Protein AF-A0A4Q6BJP1-F1 (afdb_monomer)

Foldseek 3Di:
DFFAAFDPDFDDPLLVVLLVLVCQFPPPDDDDPDPCVPDPDDPLQVLLNVQRRVRQWAPWDFDQLKTWTKGWQPVDPRTDIKIKMKAFAADDPVLLLQLLLLQLVDPVSLVCLLVQHHDPVSQVSSVVSVDGLHDPHSVRIQMDMPTPPDDPPTGNNNSNSSSSVSRVCSVHVQVSNSSNRAHSVRSNVSSVVSVVVPPDPDPDPPDPVVVVPPPDPDDD

Solvent-accessible surface area (backbone atoms only — not comparable to full-atom values): 12688 Å² total; per-residue (Å²): 137,53,65,43,60,28,68,96,74,72,82,44,68,64,15,46,56,50,56,57,46,52,45,57,50,52,64,83,84,76,89,74,98,56,104,54,86,88,53,90,68,84,51,32,62,64,52,3,47,50,36,13,56,69,41,26,31,28,64,70,45,75,59,68,28,28,38,35,32,39,32,43,45,76,92,42,98,77,43,55,63,25,54,26,33,46,31,39,62,57,59,54,71,69,57,49,54,54,47,45,52,60,43,51,72,34,65,70,57,36,52,36,48,72,74,72,43,84,61,74,67,52,60,60,57,39,43,75,73,76,46,62,84,60,68,90,52,46,88,34,54,49,63,48,65,74,34,86,90,61,48,83,72,50,26,32,60,45,34,15,52,53,45,38,51,25,41,46,27,55,75,42,56,60,54,44,40,22,28,31,60,39,45,60,73,56,50,54,49,52,37,57,47,48,59,70,72,44,78,76,75,79,73,75,76,76,76,59,71,75,82,75,60,86,68,87,86,80,89,130

Structure (mmCIF, N/CA/C/O backbone):
data_AF-A0A4Q6BJP1-F1
#
_entry.id   AF-A0A4Q6BJP1-F1
#
loop_
_atom_site.group_PDB
_atom_site.id
_atom_site.type_symbol
_atom_site.label_atom_id
_atom_site.label_alt_id
_atom_site.label_comp_id
_atom_site.label_asym_id
_atom_site.label_entity_id
_atom_site.label_seq_id
_atom_site.pdbx_PDB_ins_code
_atom_site.Cartn_x
_atom_site.Cartn_y
_atom_site.Cartn_z
_atom_site.occupancy
_atom_site.B_iso_or_equiv
_atom_site.auth_seq_id
_atom_site.auth_comp_id
_atom_site.auth_asym_id
_atom_site.auth_atom_id
_atom_site.pdbx_PDB_model_num
ATOM 1 N N . MET A 1 1 ? -5.804 -3.331 -22.921 1.00 61.03 1 MET A N 1
ATOM 2 C CA . MET A 1 1 ? -4.587 -3.162 -22.096 1.00 61.03 1 MET A CA 1
ATOM 3 C C . MET A 1 1 ? -4.589 -1.743 -21.574 1.00 61.03 1 MET A C 1
ATOM 5 O O . MET A 1 1 ? -4.668 -0.824 -22.383 1.00 61.03 1 MET A O 1
ATOM 9 N N . THR A 1 2 ? -4.556 -1.566 -20.257 1.00 80.00 2 THR A N 1
ATOM 10 C CA . THR A 1 2 ? -4.658 -0.243 -19.624 1.00 80.00 2 THR A CA 1
ATOM 11 C C . THR A 1 2 ? -3.287 0.174 -19.111 1.00 80.00 2 THR A C 1
ATOM 13 O O . THR A 1 2 ? -2.691 -0.528 -18.295 1.00 80.00 2 THR A O 1
ATOM 16 N N . SER A 1 3 ? -2.763 1.299 -19.603 1.00 85.88 3 SER A N 1
ATOM 17 C CA . SER A 1 3 ? -1.507 1.873 -19.109 1.00 85.88 3 SER A CA 1
ATOM 18 C C . SER A 1 3 ? -1.744 2.710 -17.857 1.00 85.88 3 SER A C 1
ATOM 20 O O . SER A 1 3 ? -2.637 3.557 -17.838 1.00 85.88 3 SER A O 1
ATOM 22 N N . PHE A 1 4 ? -0.883 2.552 -16.862 1.00 86.25 4 PHE A N 1
ATOM 23 C CA . PHE A 1 4 ? -0.828 3.363 -15.657 1.00 86.25 4 PHE A CA 1
ATOM 24 C C . PHE A 1 4 ? 0.286 4.393 -15.773 1.00 86.25 4 PHE A C 1
ATOM 26 O O . PHE A 1 4 ? 1.424 4.070 -16.116 1.00 86.25 4 PHE A O 1
ATOM 33 N N . ARG A 1 5 ? -0.051 5.644 -15.457 1.00 86.31 5 ARG A N 1
ATOM 34 C CA . ARG A 1 5 ? 0.889 6.760 -15.415 1.00 86.31 5 ARG A CA 1
ATOM 35 C C . ARG A 1 5 ? 0.881 7.351 -14.013 1.00 86.31 5 ARG A C 1
ATOM 37 O O . ARG A 1 5 ? -0.103 7.977 -13.626 1.00 86.31 5 ARG A O 1
ATOM 44 N N . ALA A 1 6 ? 1.958 7.136 -13.264 1.00 81.25 6 ALA A N 1
ATOM 45 C CA . ALA A 1 6 ? 2.108 7.732 -11.942 1.00 81.25 6 ALA A CA 1
ATOM 46 C C . ALA A 1 6 ? 2.215 9.261 -12.054 1.00 81.25 6 ALA A C 1
ATOM 48 O O . ALA A 1 6 ? 2.795 9.782 -13.015 1.00 81.25 6 ALA A O 1
ATOM 49 N N . ARG A 1 7 ? 1.655 9.985 -11.078 1.00 85.00 7 ARG A N 1
ATOM 50 C CA . ARG A 1 7 ? 1.805 11.442 -10.976 1.00 85.00 7 ARG A CA 1
ATOM 51 C C . ARG A 1 7 ? 3.263 11.840 -10.733 1.00 85.00 7 ARG A C 1
ATOM 53 O O . ARG A 1 7 ? 4.033 11.109 -10.118 1.00 85.00 7 ARG A O 1
ATOM 60 N N . ASN A 1 8 ? 3.614 13.055 -11.160 1.00 78.44 8 ASN A N 1
ATOM 61 C CA . ASN A 1 8 ? 4.936 13.633 -10.893 1.00 78.44 8 ASN A CA 1
ATOM 62 C C . ASN A 1 8 ? 5.135 14.025 -9.422 1.00 78.44 8 ASN A C 1
ATOM 64 O O . ASN A 1 8 ? 6.271 14.088 -8.963 1.00 78.44 8 ASN A O 1
ATOM 68 N N . GLN A 1 9 ? 4.052 14.328 -8.705 1.00 81.25 9 GLN A N 1
ATOM 69 C CA . GLN A 1 9 ? 4.083 14.734 -7.304 1.00 81.25 9 GLN A CA 1
ATOM 70 C C . GLN A 1 9 ? 2.961 14.023 -6.550 1.00 81.25 9 GLN A C 1
ATOM 72 O O . GLN A 1 9 ? 1.827 13.976 -7.031 1.00 81.25 9 GLN A O 1
ATOM 77 N N . LEU A 1 10 ? 3.302 13.470 -5.386 1.00 86.38 10 LEU A N 1
ATOM 78 C CA . LEU A 1 10 ? 2.366 12.876 -4.435 1.00 86.38 10 LEU A CA 1
ATOM 79 C C . LEU A 1 10 ? 2.319 13.784 -3.208 1.00 86.38 10 LEU A C 1
ATOM 81 O O . LEU A 1 10 ? 3.360 14.126 -2.642 1.00 86.38 10 LEU A O 1
ATOM 85 N N . THR A 1 11 ? 1.122 14.204 -2.827 1.00 90.50 11 THR A N 1
ATOM 86 C CA . THR A 1 11 ? 0.894 15.188 -1.766 1.00 90.50 11 THR A CA 1
ATOM 87 C C . THR A 1 11 ? 0.403 14.533 -0.484 1.00 90.50 11 THR A C 1
ATOM 89 O O . THR A 1 11 ? 0.768 14.976 0.613 1.00 90.50 11 THR A O 1
ATOM 92 N N . SER A 1 12 ? -0.348 13.434 -0.602 1.00 93.31 12 SER A N 1
ATOM 93 C CA . SER A 1 12 ? -0.869 12.720 0.554 1.00 93.31 12 SER A CA 1
ATOM 94 C C . SER A 1 12 ? 0.271 12.178 1.409 1.00 93.31 12 SER A C 1
ATOM 96 O O . SER A 1 12 ? 1.321 11.729 0.934 1.00 93.31 12 SER A O 1
ATOM 98 N N . TRP A 1 13 ? 0.058 12.228 2.719 1.00 95.31 13 TRP A N 1
ATOM 99 C CA . TRP A 1 13 ? 0.999 11.665 3.674 1.00 95.31 13 TRP A CA 1
ATOM 100 C C . TRP A 1 13 ? 1.162 10.149 3.455 1.00 95.31 13 TRP A C 1
ATOM 102 O O . TRP A 1 13 ? 2.288 9.657 3.439 1.00 95.31 13 TRP A O 1
ATOM 112 N N . TRP A 1 14 ? 0.065 9.430 3.173 1.00 96.19 14 TRP A N 1
ATOM 113 C CA . TRP A 1 14 ? 0.061 7.978 2.954 1.00 96.19 14 TRP A CA 1
ATOM 114 C C . TRP A 1 14 ? 0.918 7.558 1.755 1.00 96.19 14 TRP A C 1
ATOM 116 O O . TRP A 1 14 ? 1.727 6.636 1.862 1.00 96.19 14 TRP A O 1
ATOM 126 N N . ALA A 1 15 ? 0.794 8.263 0.628 1.00 94.81 15 ALA A N 1
ATOM 127 C CA . ALA A 1 15 ? 1.589 7.983 -0.560 1.00 94.81 15 ALA A CA 1
ATOM 128 C C . ALA A 1 15 ? 3.078 8.291 -0.346 1.00 94.81 15 ALA A C 1
ATOM 130 O O . ALA A 1 15 ? 3.935 7.485 -0.711 1.00 94.81 15 ALA A O 1
ATOM 131 N N . ARG A 1 16 ? 3.407 9.422 0.294 1.00 93.75 16 ARG A N 1
ATOM 132 C CA . ARG A 1 16 ? 4.803 9.770 0.617 1.00 93.75 16 ARG A CA 1
ATOM 133 C C . ARG A 1 16 ? 5.436 8.751 1.559 1.00 93.75 16 ARG A C 1
ATOM 135 O O . ARG A 1 16 ? 6.535 8.275 1.284 1.00 93.75 16 ARG A O 1
ATOM 142 N N . ARG A 1 17 ? 4.711 8.343 2.604 1.00 95.25 17 ARG A N 1
ATOM 143 C CA . ARG A 1 17 ? 5.174 7.325 3.549 1.00 95.25 17 ARG A CA 1
ATOM 144 C C . ARG A 1 17 ? 5.397 5.970 2.877 1.00 95.25 17 ARG A C 1
ATOM 146 O O . ARG A 1 17 ? 6.362 5.276 3.191 1.00 95.25 17 ARG A O 1
ATOM 153 N N . TRP A 1 18 ? 4.564 5.612 1.899 1.00 95.00 18 TRP A N 1
ATOM 154 C CA . TRP A 1 18 ? 4.816 4.442 1.064 1.00 95.00 18 TRP A CA 1
ATOM 155 C C . TRP A 1 18 ? 6.110 4.581 0.263 1.00 95.00 18 TRP A C 1
ATOM 157 O O . TRP A 1 18 ? 6.933 3.672 0.315 1.00 95.00 18 TRP A O 1
ATOM 167 N N . LEU A 1 19 ? 6.347 5.704 -0.423 1.00 91.94 19 LEU A N 1
ATOM 168 C CA . LEU A 1 19 ? 7.585 5.913 -1.188 1.00 91.94 19 LEU A CA 1
ATOM 169 C C . LEU A 1 19 ? 8.848 5.820 -0.320 1.00 91.94 19 LEU A C 1
ATOM 171 O O . LEU A 1 19 ? 9.863 5.288 -0.772 1.00 91.94 19 LEU A O 1
ATOM 175 N N . GLU A 1 20 ? 8.788 6.260 0.937 1.00 90.88 20 GLU A N 1
ATOM 176 C CA . GLU A 1 20 ? 9.891 6.108 1.894 1.00 90.88 20 GLU A CA 1
ATOM 177 C C . GLU A 1 20 ? 10.259 4.634 2.135 1.00 90.88 20 GLU A C 1
ATOM 179 O O . GLU A 1 20 ? 11.444 4.317 2.284 1.00 90.88 20 GLU A O 1
ATOM 184 N N . SER A 1 21 ? 9.288 3.711 2.080 1.00 91.62 21 SER A N 1
ATOM 185 C CA . SER A 1 21 ? 9.539 2.267 2.231 1.00 91.62 21 SER A CA 1
ATOM 186 C C . SER A 1 21 ? 10.424 1.677 1.135 1.00 91.62 21 SER A C 1
ATOM 188 O O . SER A 1 21 ? 11.054 0.642 1.346 1.00 91.62 21 SER A O 1
ATOM 190 N N . LEU A 1 22 ? 10.560 2.355 -0.010 1.00 86.38 22 LEU A N 1
ATOM 191 C CA . LEU A 1 22 ? 11.475 1.937 -1.071 1.00 86.38 22 LEU A CA 1
ATOM 192 C C . LEU A 1 22 ? 12.926 1.874 -0.564 1.00 86.38 22 LEU A C 1
ATOM 194 O O . LEU A 1 22 ? 13.741 1.135 -1.109 1.00 86.38 22 LEU A O 1
ATOM 198 N N . SER A 1 23 ? 13.285 2.648 0.470 1.00 84.44 23 SER A N 1
ATOM 199 C CA . SER A 1 23 ? 14.593 2.570 1.149 1.00 84.44 23 SER A CA 1
ATOM 200 C C . SER A 1 23 ? 14.914 1.180 1.710 1.00 84.44 23 SER A C 1
ATOM 202 O O . SER A 1 23 ? 16.077 0.787 1.680 1.00 84.44 23 SER A O 1
ATOM 204 N N . LEU A 1 24 ? 13.901 0.402 2.109 1.00 82.94 24 LEU A N 1
ATOM 205 C CA . LEU A 1 24 ? 14.064 -0.967 2.609 1.00 82.94 24 LEU A CA 1
ATOM 206 C C . LEU A 1 24 ? 14.549 -1.934 1.519 1.00 82.94 24 LEU A C 1
ATOM 208 O O . LEU A 1 24 ? 15.252 -2.891 1.823 1.00 82.94 24 LEU A O 1
ATOM 212 N N . LEU A 1 25 ? 14.190 -1.678 0.256 1.00 79.31 25 LEU A N 1
ATOM 213 C CA . LEU A 1 25 ? 14.565 -2.512 -0.894 1.00 79.31 25 LEU A CA 1
ATOM 214 C C . LEU A 1 25 ? 15.901 -2.100 -1.529 1.00 79.31 25 LEU A C 1
ATOM 216 O O . LEU A 1 25 ? 16.496 -2.859 -2.283 1.00 79.31 25 LEU A O 1
ATOM 220 N N . ALA A 1 26 ? 16.378 -0.891 -1.251 1.00 73.38 26 ALA A N 1
ATOM 221 C CA . ALA A 1 26 ? 17.673 -0.423 -1.731 1.00 73.38 26 ALA A CA 1
ATOM 222 C C . ALA A 1 26 ? 18.261 0.566 -0.718 1.00 73.38 26 ALA A C 1
ATOM 224 O O . ALA A 1 26 ? 18.096 1.781 -0.897 1.00 73.38 26 ALA A O 1
ATOM 225 N N . PRO A 1 27 ? 18.916 0.069 0.349 1.00 62.53 27 PRO A N 1
ATOM 226 C CA . PRO A 1 27 ? 19.614 0.919 1.307 1.00 62.53 27 PRO A CA 1
ATOM 227 C C . PRO A 1 27 ? 20.611 1.816 0.562 1.00 62.53 27 PRO A C 1
ATOM 229 O O . PRO A 1 27 ? 21.208 1.386 -0.427 1.00 62.53 27 PRO A O 1
ATOM 232 N N . ARG A 1 28 ? 20.802 3.071 0.997 1.00 55.69 28 ARG A N 1
ATOM 233 C CA . ARG A 1 28 ? 21.815 3.947 0.377 1.00 55.69 28 ARG A CA 1
ATOM 234 C C . ARG A 1 28 ? 23.174 3.244 0.475 1.00 55.69 28 ARG A C 1
ATOM 236 O O . ARG A 1 28 ? 23.628 2.969 1.583 1.00 55.69 28 ARG A O 1
ATOM 243 N N . ARG A 1 29 ? 23.810 2.941 -0.665 1.00 54.62 29 ARG A N 1
ATOM 244 C CA . ARG A 1 29 ? 25.157 2.345 -0.697 1.00 54.62 29 ARG A CA 1
ATOM 245 C C . ARG A 1 29 ? 26.127 3.290 0.016 1.00 54.62 29 ARG A C 1
ATOM 247 O O . ARG A 1 29 ? 26.397 4.380 -0.480 1.00 54.62 29 ARG A O 1
ATOM 254 N N . SER A 1 30 ? 26.639 2.872 1.170 1.00 41.16 30 SER A N 1
ATOM 255 C CA . SER A 1 30 ? 27.820 3.477 1.781 1.00 41.16 30 SER A CA 1
ATOM 256 C C . SER A 1 30 ? 29.052 2.779 1.205 1.00 41.16 30 SER A C 1
ATOM 258 O O . SER A 1 30 ? 29.198 1.575 1.382 1.00 41.16 30 SER A O 1
ATOM 260 N N . GLY A 1 31 ? 29.882 3.526 0.470 1.00 49.94 31 GLY A N 1
ATOM 261 C CA . GLY A 1 31 ? 31.270 3.181 0.137 1.00 49.94 31 GLY A CA 1
ATOM 262 C C . GLY A 1 31 ? 31.551 1.774 -0.405 1.00 49.94 31 GLY A C 1
ATOM 263 O O . GLY A 1 31 ? 32.141 0.963 0.297 1.00 49.94 31 GLY A O 1
ATOM 264 N N . SER A 1 32 ? 31.262 1.503 -1.680 1.00 46.00 32 SER A N 1
ATOM 265 C CA . SER A 1 32 ? 31.822 0.317 -2.346 1.00 46.00 32 SER A CA 1
ATOM 266 C C . SER A 1 32 ? 32.412 0.671 -3.709 1.00 46.00 32 SER A C 1
ATOM 268 O O . SER A 1 32 ? 31.667 1.017 -4.629 1.00 46.00 32 SER A O 1
ATOM 270 N N . ASN A 1 33 ? 33.735 0.536 -3.825 1.00 47.22 33 ASN A N 1
ATOM 271 C CA . ASN A 1 33 ? 34.424 0.305 -5.091 1.00 47.22 33 ASN A CA 1
ATOM 272 C C . ASN A 1 33 ? 33.984 -1.069 -5.604 1.00 47.22 33 ASN A C 1
ATOM 274 O O . ASN A 1 33 ? 34.452 -2.090 -5.110 1.00 47.22 33 ASN A O 1
ATOM 278 N N . ASP A 1 34 ? 33.044 -1.084 -6.540 1.00 42.44 34 ASP A N 1
ATOM 279 C CA . ASP A 1 34 ? 32.506 -2.293 -7.157 1.00 42.44 34 ASP A CA 1
ATOM 280 C C . ASP A 1 34 ? 32.597 -2.125 -8.677 1.00 42.44 34 ASP A C 1
ATOM 282 O O . ASP A 1 34 ? 32.522 -1.002 -9.179 1.00 42.44 34 ASP A O 1
ATOM 286 N N . TRP A 1 35 ? 32.840 -3.211 -9.402 1.00 41.41 35 TRP A N 1
ATOM 287 C CA . TRP A 1 35 ? 33.566 -3.230 -10.683 1.00 41.41 35 TRP A CA 1
ATOM 288 C C . TRP A 1 35 ? 32.834 -2.639 -11.930 1.00 41.41 35 TRP A C 1
ATOM 290 O O . TRP A 1 35 ? 33.127 -2.978 -13.070 1.00 41.41 35 TRP A O 1
ATOM 300 N N . TYR A 1 36 ? 31.924 -1.677 -11.745 1.00 36.88 36 TYR A N 1
ATOM 301 C CA . TYR A 1 36 ? 31.132 -0.991 -12.784 1.00 36.88 36 TYR A CA 1
ATOM 302 C C . TYR A 1 36 ? 31.233 0.553 -12.746 1.00 36.88 36 TYR A C 1
ATOM 304 O O . TYR A 1 36 ? 30.362 1.252 -13.257 1.00 36.88 36 TYR A O 1
ATOM 312 N N . SER A 1 37 ? 32.274 1.136 -12.146 1.00 39.97 37 SER A N 1
ATOM 313 C CA . SER A 1 37 ? 32.335 2.586 -11.870 1.00 39.97 37 SER A CA 1
ATOM 314 C C . SER A 1 37 ? 32.581 3.517 -13.076 1.00 39.97 37 SER A C 1
ATOM 316 O O . SER A 1 37 ? 32.634 4.731 -12.891 1.00 39.97 37 SER A O 1
ATOM 318 N N . THR A 1 38 ? 32.686 3.006 -14.308 1.00 39.25 38 THR A N 1
ATOM 319 C CA . THR A 1 38 ? 32.910 3.820 -15.526 1.00 39.25 38 THR A CA 1
ATOM 320 C C . THR A 1 38 ? 31.782 3.768 -16.560 1.00 39.25 38 THR A C 1
ATOM 322 O O . THR A 1 38 ? 31.814 4.520 -17.533 1.00 39.25 38 THR A O 1
ATOM 325 N N . TRP A 1 39 ? 30.733 2.976 -16.327 1.00 37.38 39 TRP A N 1
ATOM 326 C CA . TRP A 1 39 ? 29.501 2.986 -17.118 1.00 37.38 39 TRP A CA 1
ATOM 327 C C . TRP A 1 39 ? 28.350 3.372 -16.202 1.00 37.38 39 TRP A C 1
ATOM 329 O O . TRP A 1 39 ? 28.290 2.884 -15.083 1.00 37.38 39 TRP A O 1
ATOM 339 N N . ARG A 1 40 ? 27.467 4.272 -16.652 1.00 46.97 40 ARG A N 1
ATOM 340 C CA . ARG A 1 40 ? 26.279 4.765 -15.933 1.00 46.97 40 ARG A CA 1
ATOM 341 C C . ARG A 1 40 ? 25.509 3.587 -15.307 1.00 46.97 40 ARG A C 1
ATOM 343 O O . ARG A 1 40 ? 24.661 3.000 -15.970 1.00 46.97 40 ARG A O 1
ATOM 350 N N . ALA A 1 41 ? 25.848 3.215 -14.072 1.00 49.94 41 ALA A N 1
ATOM 351 C CA . ALA A 1 41 ? 25.207 2.107 -13.386 1.00 49.94 41 ALA A CA 1
ATOM 352 C C . ALA A 1 41 ? 23.711 2.447 -13.289 1.00 49.94 41 ALA A C 1
ATOM 354 O O . ALA A 1 41 ? 23.393 3.585 -12.922 1.00 49.94 41 ALA A O 1
ATOM 355 N N . PRO A 1 42 ? 22.802 1.531 -13.669 1.00 61.41 42 PRO A N 1
ATOM 356 C CA . PRO A 1 42 ? 21.370 1.787 -13.600 1.00 61.41 42 PRO A CA 1
ATOM 357 C C . PRO A 1 42 ? 21.004 2.266 -12.196 1.00 61.41 42 PRO A C 1
ATOM 359 O O . PRO A 1 42 ? 21.388 1.642 -11.205 1.00 61.41 42 PRO A O 1
ATOM 362 N N . ASN A 1 43 ? 20.277 3.378 -12.097 1.00 79.94 43 ASN A N 1
ATOM 363 C CA . ASN A 1 43 ? 19.702 3.799 -10.828 1.00 79.94 43 ASN A CA 1
ATOM 364 C C . ASN A 1 43 ? 18.259 3.295 -10.826 1.00 79.94 43 ASN A C 1
ATOM 366 O O . ASN A 1 43 ? 17.380 3.974 -11.368 1.00 79.94 43 ASN A O 1
ATOM 370 N N . PRO A 1 44 ? 17.973 2.123 -10.222 1.00 85.50 44 PRO A N 1
ATOM 371 C CA . PRO A 1 44 ? 16.670 1.478 -10.355 1.00 85.50 44 PRO A CA 1
ATOM 372 C C . PRO A 1 44 ? 15.522 2.378 -9.882 1.00 85.50 44 PRO A C 1
ATOM 374 O O . PRO A 1 44 ? 14.405 2.257 -10.380 1.00 85.50 44 PRO A O 1
ATOM 377 N N . ARG A 1 45 ? 15.789 3.320 -8.966 1.00 88.25 45 ARG A N 1
ATOM 378 C CA . ARG A 1 45 ? 14.807 4.308 -8.497 1.00 88.25 45 ARG A CA 1
ATOM 379 C C . ARG A 1 45 ? 14.468 5.324 -9.584 1.00 88.25 45 ARG A C 1
ATOM 381 O O . ARG A 1 45 ? 13.296 5.519 -9.884 1.00 88.25 45 ARG A O 1
ATOM 388 N N . GLU A 1 46 ? 15.472 5.957 -10.183 1.00 87.50 46 GLU A N 1
ATOM 389 C CA . GLU A 1 46 ? 15.271 6.982 -11.220 1.00 87.50 46 GLU A CA 1
ATOM 390 C C . GLU A 1 46 ? 14.704 6.381 -12.510 1.00 87.50 46 GLU A C 1
ATOM 392 O O . GLU A 1 46 ? 13.768 6.929 -13.108 1.00 87.50 46 GLU A O 1
ATOM 397 N N . ASP A 1 47 ? 15.226 5.220 -12.905 1.00 89.12 47 ASP A N 1
ATOM 398 C CA . ASP A 1 47 ? 14.767 4.493 -14.082 1.00 89.12 47 ASP A CA 1
ATOM 399 C C . ASP A 1 47 ? 13.336 3.985 -13.885 1.00 89.12 47 ASP A C 1
ATOM 401 O O . ASP A 1 47 ? 12.477 4.188 -14.748 1.00 89.12 47 ASP A O 1
ATOM 405 N N . GLY A 1 48 ? 13.041 3.410 -12.715 1.00 91.25 48 GLY A N 1
ATOM 406 C CA . GLY A 1 48 ? 11.698 2.970 -12.350 1.00 91.25 48 GLY A CA 1
ATOM 407 C C . GLY A 1 48 ? 10.696 4.118 -12.268 1.00 91.25 48 GLY A C 1
ATOM 408 O O . GLY A 1 48 ? 9.587 4.008 -12.793 1.00 91.25 48 GLY A O 1
ATOM 409 N N . PHE A 1 49 ? 11.089 5.258 -11.693 1.00 91.75 49 PHE A N 1
ATOM 410 C CA . PHE A 1 49 ? 10.253 6.460 -11.675 1.00 91.75 49 PHE A CA 1
ATOM 411 C C . PHE A 1 49 ? 9.952 6.947 -13.096 1.00 91.75 49 PHE A C 1
ATOM 413 O O . PHE A 1 49 ? 8.813 7.287 -13.423 1.00 91.75 49 PHE A O 1
ATOM 420 N N . THR A 1 50 ? 10.956 6.920 -13.977 1.00 91.56 50 THR A N 1
ATOM 421 C CA . THR A 1 50 ? 10.780 7.256 -15.392 1.00 91.56 50 THR A CA 1
ATOM 422 C C . THR A 1 50 ? 9.810 6.306 -16.092 1.00 91.56 50 THR A C 1
ATOM 424 O O . THR A 1 50 ? 8.926 6.776 -16.808 1.00 91.56 50 THR A O 1
ATOM 427 N N . LEU A 1 51 ? 9.894 4.997 -15.858 1.00 91.94 51 LEU A N 1
ATOM 428 C CA . LEU A 1 51 ? 8.935 4.027 -16.398 1.00 91.94 51 LEU A CA 1
ATOM 429 C C . LEU A 1 51 ? 7.506 4.298 -15.887 1.00 91.94 51 LEU A C 1
ATOM 431 O O . LEU A 1 51 ? 6.569 4.387 -16.685 1.00 91.94 51 LEU A O 1
ATOM 435 N N . ALA A 1 52 ? 7.340 4.524 -14.582 1.00 92.56 52 ALA A N 1
ATOM 436 C CA . ALA A 1 52 ? 6.042 4.807 -13.971 1.00 92.56 52 ALA A CA 1
ATOM 437 C C . ALA A 1 52 ? 5.382 6.082 -14.531 1.00 92.56 52 ALA A C 1
ATOM 439 O O . ALA A 1 52 ? 4.194 6.076 -14.854 1.00 92.56 52 ALA A O 1
ATOM 440 N N . ARG A 1 53 ? 6.139 7.173 -14.717 1.00 92.00 53 ARG A N 1
ATOM 441 C CA . ARG A 1 53 ? 5.598 8.449 -15.233 1.00 92.00 53 ARG A CA 1
ATOM 442 C C . ARG A 1 53 ? 5.430 8.495 -16.752 1.00 92.00 53 ARG A C 1
ATOM 444 O O . ARG A 1 53 ? 4.804 9.417 -17.272 1.00 92.00 53 ARG A O 1
ATOM 451 N N . THR A 1 54 ? 6.004 7.555 -17.499 1.00 90.31 54 THR A N 1
ATOM 452 C CA . THR A 1 54 ? 5.901 7.509 -18.973 1.00 90.31 54 THR A CA 1
ATOM 453 C C . THR A 1 54 ? 4.786 6.593 -19.467 1.00 90.31 54 THR A C 1
ATOM 455 O O . THR A 1 54 ? 4.601 6.468 -20.673 1.00 90.31 54 THR A O 1
ATOM 458 N N . GLY A 1 55 ? 4.002 5.992 -18.565 1.00 88.62 55 GLY A N 1
ATOM 459 C CA . GLY A 1 55 ? 2.933 5.072 -18.958 1.00 88.62 55 GLY A CA 1
ATOM 460 C C . GLY A 1 55 ? 3.457 3.690 -19.354 1.00 88.62 55 GLY A C 1
ATOM 461 O O . GLY A 1 55 ? 2.849 3.017 -20.183 1.00 88.62 55 GLY A O 1
ATOM 462 N N . SER A 1 56 ? 4.612 3.292 -18.812 1.00 93.56 56 SER A N 1
ATOM 463 C CA . SER A 1 56 ? 5.267 2.019 -19.133 1.00 93.56 56 SER A CA 1
ATOM 464 C C . SER A 1 56 ? 4.786 0.854 -18.263 1.00 93.56 56 SER A C 1
ATOM 466 O O . SER A 1 56 ? 5.228 -0.270 -18.470 1.00 93.56 56 SER A O 1
ATOM 468 N N . VAL A 1 57 ? 3.889 1.096 -17.303 1.00 94.94 57 VAL A N 1
ATOM 469 C CA . VAL A 1 57 ? 3.301 0.068 -16.432 1.00 94.94 57 VAL A CA 1
ATOM 470 C C . VAL A 1 57 ? 1.892 -0.250 -16.925 1.00 94.94 57 VAL A C 1
ATOM 472 O O . VAL A 1 57 ? 1.088 0.657 -17.116 1.00 94.94 57 VAL A O 1
ATOM 475 N N . PHE A 1 58 ? 1.579 -1.521 -17.139 1.00 94.25 58 PHE A N 1
ATOM 476 C CA . PHE A 1 58 ? 0.326 -2.003 -17.713 1.00 94.25 58 PHE A CA 1
ATOM 477 C C . PHE A 1 58 ? -0.365 -2.970 -16.773 1.00 94.25 58 PHE A C 1
ATOM 479 O O . PHE A 1 58 ? 0.288 -3.778 -16.109 1.00 94.25 58 PHE A O 1
ATOM 486 N N . ASP A 1 59 ? -1.696 -2.900 -16.786 1.00 93.12 59 ASP A N 1
ATOM 487 C CA . ASP A 1 59 ? -2.582 -3.868 -16.140 1.00 93.12 59 ASP A CA 1
ATOM 488 C C . ASP A 1 59 ? -2.216 -4.102 -14.659 1.00 93.12 59 ASP A C 1
ATOM 490 O O . ASP A 1 59 ? -2.273 -5.220 -14.146 1.00 93.12 59 ASP A O 1
ATOM 494 N N . ALA A 1 60 ? -1.816 -3.018 -13.980 1.00 93.88 60 ALA A N 1
ATOM 495 C CA . ALA A 1 60 ? -1.517 -3.024 -12.558 1.00 93.88 60 ALA A CA 1
ATOM 496 C C . ALA A 1 60 ? -2.773 -3.400 -11.765 1.00 93.88 60 ALA A C 1
ATOM 498 O O . ALA A 1 60 ? -3.843 -2.815 -11.946 1.00 93.88 60 ALA A O 1
ATOM 499 N N . THR A 1 61 ? -2.643 -4.396 -10.895 1.00 94.94 61 THR A N 1
ATOM 500 C CA . THR A 1 61 ? -3.766 -4.954 -10.142 1.00 94.94 61 THR A CA 1
ATOM 501 C C . THR A 1 61 ? -3.317 -5.459 -8.775 1.00 94.94 61 THR A C 1
ATOM 503 O O . THR A 1 61 ? -2.162 -5.857 -8.599 1.00 94.94 61 THR A O 1
ATOM 506 N N . LEU A 1 62 ? -4.242 -5.442 -7.815 1.00 95.50 62 LEU A N 1
ATOM 507 C CA . LEU A 1 62 ? -4.078 -6.031 -6.490 1.00 95.50 62 LEU A CA 1
ATOM 508 C C . LEU A 1 62 ? -4.769 -7.396 -6.463 1.00 95.50 62 LEU A C 1
ATOM 510 O O . LEU A 1 62 ? -5.928 -7.525 -6.852 1.00 95.50 62 LEU A O 1
ATOM 514 N N . VAL A 1 63 ? -4.048 -8.412 -6.002 1.00 94.38 63 VAL A N 1
ATOM 515 C CA . VAL A 1 63 ? -4.542 -9.770 -5.772 1.00 94.38 63 VAL A CA 1
ATOM 516 C C . VAL A 1 63 ? -4.202 -10.130 -4.329 1.00 94.38 63 VAL A C 1
ATOM 518 O O . VAL A 1 63 ? -3.080 -10.539 -4.026 1.00 94.38 63 VAL A O 1
ATOM 521 N N . GLY A 1 64 ? -5.158 -9.919 -3.421 1.00 94.19 64 GLY A N 1
ATOM 522 C CA . GLY A 1 64 ? -4.907 -10.017 -1.982 1.00 94.19 64 GLY A CA 1
ATOM 523 C C . GLY A 1 64 ? -3.827 -9.022 -1.550 1.00 94.19 64 GLY A C 1
ATOM 524 O O . GLY A 1 64 ? -3.936 -7.829 -1.821 1.00 94.19 64 GLY A O 1
ATOM 525 N N . THR A 1 65 ? -2.754 -9.515 -0.930 1.00 97.12 65 THR A N 1
ATOM 526 C CA . THR A 1 65 ? -1.637 -8.672 -0.467 1.00 97.12 65 THR A CA 1
ATOM 527 C C . THR A 1 65 ? -0.558 -8.401 -1.517 1.00 97.12 65 THR A C 1
ATOM 529 O O . THR A 1 65 ? 0.460 -7.769 -1.221 1.00 97.12 65 THR A O 1
ATOM 532 N N . MET A 1 66 ? -0.760 -8.883 -2.745 1.00 97.69 66 MET A N 1
ATOM 533 C CA . MET A 1 66 ? 0.192 -8.759 -3.841 1.00 97.69 66 MET A CA 1
ATOM 534 C C . MET A 1 66 ? -0.295 -7.757 -4.883 1.00 97.69 66 MET A C 1
ATOM 536 O O . MET A 1 66 ? -1.346 -7.929 -5.493 1.00 97.69 66 MET A O 1
ATOM 540 N N . ALA A 1 67 ? 0.530 -6.760 -5.172 1.00 97.50 67 ALA A N 1
ATOM 541 C CA . ALA A 1 67 ? 0.428 -5.966 -6.382 1.00 97.50 67 ALA A CA 1
ATOM 542 C C . ALA A 1 67 ? 1.208 -6.640 -7.507 1.00 97.50 67 ALA A C 1
ATOM 544 O O . ALA A 1 67 ? 2.336 -7.082 -7.291 1.00 97.50 67 ALA A O 1
ATOM 545 N N . ARG A 1 68 ? 0.650 -6.679 -8.715 1.00 97.12 68 ARG A N 1
ATOM 546 C CA . ARG A 1 68 ? 1.355 -7.156 -9.911 1.00 97.12 68 ARG A CA 1
ATOM 547 C C . ARG A 1 68 ? 1.076 -6.260 -11.103 1.00 97.12 68 ARG A C 1
ATOM 549 O O . ARG A 1 68 ? -0.006 -5.685 -11.198 1.00 97.12 68 ARG A O 1
ATOM 556 N N . ALA A 1 69 ? 2.035 -6.171 -12.011 1.00 96.88 69 ALA A N 1
ATOM 557 C CA . ALA A 1 69 ? 1.894 -5.442 -13.261 1.00 96.88 69 ALA A CA 1
ATOM 558 C C . ALA A 1 69 ? 2.842 -5.998 -14.325 1.00 96.88 69 ALA A C 1
ATOM 560 O O . ALA A 1 69 ? 3.780 -6.739 -14.023 1.00 96.88 69 ALA A O 1
ATOM 561 N N . ARG A 1 70 ? 2.618 -5.582 -15.569 1.00 95.81 70 ARG A N 1
ATOM 562 C CA . ARG A 1 70 ? 3.573 -5.760 -16.662 1.00 95.81 70 ARG A CA 1
ATOM 563 C C . ARG A 1 70 ? 4.231 -4.425 -16.980 1.00 95.81 70 ARG A C 1
ATOM 565 O O . ARG A 1 70 ? 3.542 -3.420 -17.119 1.00 95.81 70 ARG A O 1
ATOM 572 N N . VAL A 1 71 ? 5.550 -4.394 -17.100 1.00 94.88 71 VAL A N 1
ATOM 573 C CA . VAL A 1 71 ? 6.324 -3.176 -17.361 1.00 94.88 71 VAL A CA 1
ATOM 574 C C . VAL A 1 71 ? 7.023 -3.308 -18.706 1.00 94.88 71 VAL A C 1
ATOM 576 O O . VAL A 1 71 ? 7.748 -4.271 -18.918 1.00 94.88 71 VAL A O 1
ATOM 579 N N . VAL A 1 72 ? 6.803 -2.352 -19.610 1.00 92.00 72 VAL A N 1
ATOM 580 C CA . VAL A 1 72 ? 7.322 -2.373 -20.987 1.00 92.00 72 VAL A CA 1
ATOM 581 C C . VAL A 1 72 ? 8.341 -1.258 -21.183 1.00 92.00 72 VAL A C 1
ATOM 583 O O . VAL A 1 72 ? 8.015 -0.077 -21.073 1.00 92.00 72 VAL A O 1
ATOM 586 N N . GLU A 1 73 ? 9.570 -1.603 -21.547 1.00 86.81 73 GLU A N 1
ATOM 587 C CA . GLU A 1 73 ? 10.637 -0.629 -21.778 1.00 86.81 73 GLU A CA 1
ATOM 588 C C . GLU A 1 73 ? 10.610 -0.098 -23.215 1.00 86.81 73 GLU A C 1
ATOM 590 O O . GLU A 1 73 ? 11.417 -0.467 -24.067 1.00 86.81 73 GLU A O 1
ATOM 595 N N . ARG A 1 74 ? 9.683 0.828 -23.483 1.00 79.56 74 ARG A N 1
ATOM 596 C CA . ARG A 1 74 ? 9.399 1.394 -24.822 1.00 79.56 74 ARG A CA 1
ATOM 597 C C . ARG A 1 74 ? 10.580 2.072 -25.532 1.00 79.56 74 ARG A C 1
ATOM 599 O O . ARG A 1 74 ? 10.479 2.406 -26.705 1.00 79.56 74 ARG A O 1
ATOM 606 N N . ARG A 1 75 ? 11.677 2.311 -24.819 1.00 69.69 75 ARG A N 1
ATOM 607 C CA . ARG A 1 75 ? 12.896 2.977 -25.301 1.00 69.69 75 ARG A CA 1
ATOM 608 C C . ARG A 1 75 ? 13.802 2.068 -26.150 1.00 69.69 75 ARG A C 1
ATOM 610 O O . ARG A 1 75 ? 14.763 2.564 -26.724 1.00 69.69 75 ARG A O 1
ATOM 617 N N . TYR A 1 76 ? 13.486 0.776 -26.273 1.00 68.50 76 TYR A N 1
ATOM 618 C CA . TYR A 1 76 ? 14.214 -0.173 -27.123 1.00 68.50 76 TYR A CA 1
ATOM 619 C C . TYR A 1 76 ? 13.366 -0.616 -28.325 1.00 68.50 76 TYR A C 1
ATOM 621 O O . TYR A 1 76 ? 12.162 -0.812 -28.191 1.00 68.50 76 TYR A O 1
ATOM 629 N N . HIS A 1 77 ? 14.000 -0.824 -29.489 1.00 57.72 77 HIS A N 1
ATOM 630 C CA . HIS A 1 77 ? 13.327 -1.258 -30.728 1.00 57.72 77 HIS A CA 1
ATOM 631 C C . HIS A 1 77 ? 12.559 -2.588 -30.578 1.00 57.72 77 HIS A C 1
ATOM 633 O O . HIS A 1 77 ? 11.499 -2.742 -31.173 1.00 57.72 77 HIS A O 1
ATOM 639 N N . ASN A 1 78 ? 13.047 -3.501 -29.728 1.00 68.00 78 ASN A N 1
ATOM 640 C CA . ASN A 1 78 ? 12.352 -4.722 -29.301 1.00 68.00 78 ASN A CA 1
ATOM 641 C C . ASN A 1 78 ? 11.939 -4.595 -27.831 1.00 68.00 78 ASN A C 1
ATOM 643 O O . ASN A 1 78 ? 12.418 -5.370 -27.006 1.00 68.00 78 ASN A O 1
ATOM 647 N N . ALA A 1 79 ? 11.158 -3.555 -27.508 1.00 72.69 79 ALA A N 1
ATOM 648 C CA . ALA A 1 79 ? 10.823 -3.126 -26.148 1.00 72.69 79 ALA A CA 1
ATOM 649 C C . ALA A 1 79 ? 10.600 -4.320 -25.199 1.00 72.69 79 ALA A C 1
ATOM 651 O O . ALA A 1 79 ? 9.535 -4.941 -25.257 1.00 72.69 79 ALA A O 1
ATOM 652 N N . PRO A 1 80 ? 11.592 -4.675 -24.358 1.00 83.81 80 PRO A N 1
ATOM 653 C CA . PRO A 1 80 ? 11.463 -5.823 -23.486 1.00 83.81 80 PRO A CA 1
ATOM 654 C C . PRO A 1 80 ? 10.363 -5.547 -22.469 1.00 83.81 80 PRO A C 1
ATOM 656 O O . PRO A 1 80 ? 10.174 -4.413 -22.013 1.00 83.81 80 PRO A O 1
ATOM 659 N N . GLU A 1 81 ? 9.636 -6.599 -22.125 1.00 90.69 81 GLU A N 1
ATOM 660 C CA . GLU A 1 81 ? 8.618 -6.564 -21.091 1.00 90.69 81 GLU A CA 1
ATOM 661 C C . GLU A 1 81 ? 9.016 -7.446 -19.915 1.00 90.69 81 GLU A C 1
ATOM 663 O O . GLU A 1 81 ? 9.755 -8.419 -20.071 1.00 90.69 81 GLU A O 1
ATOM 668 N N . ALA A 1 82 ? 8.538 -7.065 -18.737 1.00 92.69 82 ALA A N 1
ATOM 669 C CA . ALA A 1 82 ? 8.732 -7.813 -17.512 1.00 92.69 82 ALA A CA 1
ATOM 670 C C . ALA A 1 82 ? 7.431 -7.855 -16.711 1.00 92.69 82 ALA A C 1
ATOM 672 O O . ALA A 1 82 ? 6.786 -6.823 -16.504 1.00 92.69 82 ALA A O 1
ATOM 673 N N . ASN A 1 83 ? 7.052 -9.032 -16.233 1.00 95.75 83 ASN A N 1
ATOM 674 C CA . ASN A 1 83 ? 6.056 -9.191 -15.190 1.00 95.75 83 ASN A CA 1
ATOM 675 C C . ASN A 1 83 ? 6.737 -8.973 -13.843 1.00 95.75 83 ASN A C 1
ATOM 677 O O . ASN A 1 83 ? 7.722 -9.635 -13.512 1.00 95.75 83 ASN A O 1
ATOM 681 N N . CYS A 1 84 ? 6.196 -8.055 -13.049 1.00 95.38 84 CYS A N 1
ATOM 682 C CA . CYS A 1 84 ? 6.700 -7.782 -11.715 1.00 95.38 84 CYS A CA 1
ATOM 683 C C . CYS A 1 84 ? 5.588 -7.828 -10.672 1.00 95.38 84 CYS A C 1
ATOM 685 O O . CYS A 1 84 ? 4.415 -7.569 -10.957 1.00 95.38 84 CYS A O 1
ATOM 687 N N . SER A 1 85 ? 5.973 -8.157 -9.443 1.00 96.94 85 SER A N 1
ATOM 688 C CA . SER A 1 85 ? 5.075 -8.158 -8.298 1.00 96.94 85 SER A CA 1
ATOM 689 C C . SER A 1 85 ? 5.751 -7.645 -7.034 1.00 96.94 85 SER A C 1
ATOM 691 O O . SER A 1 85 ? 6.951 -7.836 -6.827 1.00 96.94 85 SER A O 1
ATOM 693 N N . ILE A 1 86 ? 4.953 -7.019 -6.172 1.00 97.19 86 ILE A N 1
ATOM 694 C CA . ILE A 1 86 ? 5.317 -6.590 -4.822 1.00 97.19 86 ILE A CA 1
ATOM 695 C C . ILE A 1 86 ? 4.264 -7.162 -3.879 1.00 97.19 86 ILE A C 1
ATOM 697 O O . ILE A 1 86 ? 3.085 -6.853 -4.016 1.00 97.19 86 ILE A O 1
ATOM 701 N N . THR A 1 87 ? 4.687 -7.985 -2.928 1.00 97.62 87 THR A N 1
ATOM 702 C CA . THR A 1 87 ? 3.820 -8.541 -1.885 1.00 97.62 87 THR A CA 1
ATOM 703 C C . THR A 1 87 ? 4.207 -7.950 -0.546 1.00 97.62 87 THR A C 1
ATOM 705 O O . THR A 1 87 ? 5.386 -7.971 -0.188 1.00 97.62 87 THR A O 1
ATOM 708 N N . LEU A 1 88 ? 3.217 -7.443 0.185 1.00 97.56 88 LEU A N 1
ATOM 709 C CA . LEU A 1 88 ? 3.373 -7.025 1.572 1.00 97.56 88 LEU A CA 1
ATOM 710 C C . LEU A 1 88 ? 2.899 -8.153 2.496 1.00 97.56 88 LEU A C 1
ATOM 712 O O . LEU A 1 88 ? 1.886 -8.804 2.232 1.00 97.56 88 LEU A O 1
ATOM 716 N N . THR A 1 89 ? 3.628 -8.405 3.579 1.00 97.62 89 THR A N 1
ATOM 717 C CA . THR A 1 89 ? 3.225 -9.417 4.562 1.00 97.62 89 THR A CA 1
ATOM 718 C C . THR A 1 89 ? 1.882 -9.051 5.199 1.00 97.62 89 THR A C 1
ATOM 720 O O . THR A 1 89 ? 1.728 -7.967 5.774 1.00 97.62 89 THR A O 1
ATOM 723 N N . ALA A 1 90 ? 0.914 -9.967 5.107 1.00 97.19 90 ALA A N 1
ATOM 724 C CA . ALA A 1 90 ? -0.400 -9.823 5.723 1.00 97.19 90 ALA A CA 1
ATOM 725 C C . ALA A 1 90 ? -0.305 -9.828 7.254 1.00 97.19 90 ALA A C 1
ATOM 727 O O . ALA A 1 90 ? 0.577 -10.470 7.827 1.00 97.19 90 ALA A O 1
ATOM 728 N N . PHE A 1 91 ? -1.249 -9.164 7.915 1.00 96.38 91 PHE A N 1
ATOM 729 C CA . PHE A 1 91 ? -1.477 -9.416 9.334 1.00 96.38 91 PHE A CA 1
ATOM 730 C C . PHE A 1 91 ? -2.335 -10.664 9.525 1.00 96.38 91 PHE A C 1
ATOM 732 O O . PHE A 1 91 ? -3.175 -10.986 8.680 1.00 96.38 91 PHE A O 1
ATOM 739 N N . ASP A 1 92 ? -2.141 -11.341 10.652 1.00 95.50 92 ASP A N 1
ATOM 740 C CA . ASP A 1 92 ? -3.010 -12.437 11.060 1.00 95.50 92 ASP A CA 1
ATOM 741 C C . ASP A 1 92 ? -4.377 -11.924 11.552 1.00 95.50 92 ASP A C 1
ATOM 743 O O . ASP A 1 92 ? -4.594 -10.727 11.783 1.00 95.50 92 ASP A O 1
ATOM 747 N N . ASP A 1 93 ? -5.336 -12.839 11.694 1.00 95.12 93 ASP A N 1
ATOM 748 C CA . ASP A 1 93 ? -6.695 -12.484 12.109 1.00 95.12 93 ASP A CA 1
ATOM 749 C C . ASP A 1 93 ? -6.744 -11.924 13.541 1.00 95.12 93 ASP A C 1
ATOM 751 O O . ASP A 1 93 ? -7.570 -11.055 13.823 1.00 95.12 93 ASP A O 1
ATOM 755 N N . THR A 1 94 ? -5.829 -12.348 14.419 1.00 94.88 94 THR A N 1
ATOM 756 C CA . THR A 1 94 ? -5.699 -11.827 15.789 1.00 94.88 94 THR A CA 1
ATOM 757 C C . THR A 1 94 ? -5.339 -10.344 15.784 1.00 94.88 94 THR A C 1
ATOM 759 O O . THR A 1 94 ? -5.997 -9.539 16.446 1.00 94.88 94 THR A O 1
ATOM 762 N N . THR A 1 95 ? -4.330 -9.962 14.999 1.00 95.38 95 THR A N 1
ATOM 763 C CA . THR A 1 95 ? -3.915 -8.566 14.818 1.00 95.38 95 THR A CA 1
ATOM 764 C C . THR A 1 95 ? -5.059 -7.748 14.231 1.00 95.38 95 THR A C 1
ATOM 766 O O . THR A 1 95 ? -5.351 -6.652 14.708 1.00 95.38 95 THR A O 1
ATOM 769 N N . TRP A 1 96 ? -5.756 -8.279 13.224 1.00 96.06 96 TRP A N 1
ATOM 770 C CA . TRP A 1 96 ? -6.902 -7.591 12.632 1.00 96.06 96 TRP A CA 1
ATOM 771 C C . TRP A 1 96 ? -8.048 -7.376 13.618 1.00 96.06 96 TRP A C 1
ATOM 773 O O . TRP A 1 96 ? -8.608 -6.283 13.643 1.00 96.06 96 TRP A O 1
ATOM 783 N N . ALA A 1 97 ? -8.371 -8.361 14.457 1.00 93.94 97 ALA A N 1
ATOM 784 C CA . ALA A 1 97 ? -9.394 -8.211 15.488 1.00 93.94 97 ALA A CA 1
ATOM 785 C C . ALA A 1 97 ? -9.036 -7.092 16.484 1.00 93.94 97 ALA A C 1
ATOM 787 O O . ALA A 1 97 ? -9.882 -6.255 16.806 1.00 93.94 97 ALA A O 1
ATOM 788 N N . GLN A 1 98 ? -7.770 -7.023 16.911 1.00 94.00 98 GLN A N 1
ATOM 789 C CA . GLN A 1 98 ? -7.273 -5.951 17.781 1.00 94.00 98 GLN A CA 1
ATOM 790 C C . GLN A 1 98 ? -7.347 -4.578 17.103 1.00 94.00 98 GLN A C 1
ATOM 792 O O . GLN A 1 98 ? -7.785 -3.607 17.722 1.00 94.00 98 GLN A O 1
ATOM 797 N N . LEU A 1 99 ? -6.967 -4.491 15.825 1.00 95.12 99 LEU A N 1
ATOM 798 C CA . LEU A 1 99 ? -7.043 -3.251 15.056 1.00 95.12 99 LEU A CA 1
ATOM 799 C C . LEU A 1 99 ? -8.486 -2.779 14.874 1.00 95.12 99 LEU A C 1
ATOM 801 O O . LEU A 1 99 ? -8.768 -1.608 15.106 1.00 95.12 99 LEU A O 1
ATOM 805 N N . VAL A 1 100 ? -9.414 -3.667 14.510 1.00 95.12 100 VAL A N 1
ATOM 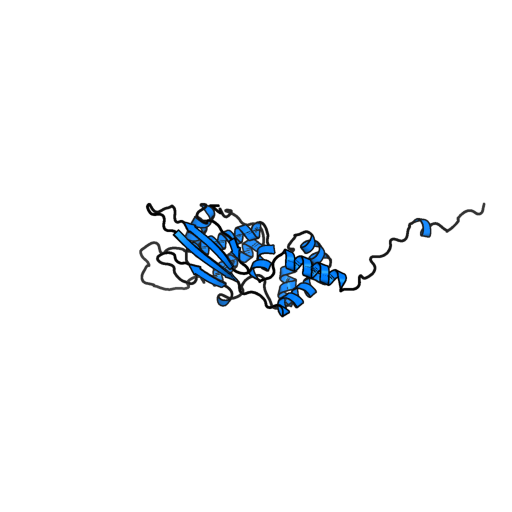806 C CA . VAL A 1 100 ? -10.837 -3.320 14.366 1.00 95.12 100 VAL A CA 1
ATOM 807 C C . VAL A 1 100 ? -11.402 -2.796 15.683 1.00 95.12 100 VAL A C 1
ATOM 809 O O . VAL A 1 100 ? -12.085 -1.773 15.675 1.00 95.12 100 VAL A O 1
ATOM 812 N N . ALA A 1 101 ? -11.078 -3.435 16.810 1.00 93.44 101 ALA A N 1
ATOM 813 C CA . ALA A 1 101 ? -11.497 -2.961 18.126 1.00 93.44 101 ALA A CA 1
ATOM 814 C C . ALA A 1 101 ? -10.912 -1.574 18.452 1.00 93.44 101 ALA A C 1
ATOM 816 O O . ALA A 1 101 ? -11.637 -0.677 18.877 1.00 93.44 101 ALA A O 1
ATOM 817 N N . ALA A 1 102 ? -9.617 -1.357 18.196 1.00 93.44 102 ALA A N 1
ATOM 818 C CA . ALA A 1 102 ? -8.954 -0.076 18.450 1.00 93.44 102 ALA A CA 1
ATOM 819 C C . ALA A 1 102 ? -9.509 1.067 17.581 1.00 93.44 102 ALA A C 1
ATOM 821 O O . ALA A 1 102 ? -9.700 2.184 18.069 1.00 93.44 102 ALA A O 1
ATOM 822 N N . LEU A 1 103 ? -9.788 0.790 16.304 1.00 94.62 103 LEU A N 1
ATOM 823 C CA . LEU A 1 103 ? -10.387 1.744 15.370 1.00 94.62 103 LEU A CA 1
ATOM 824 C C . LEU A 1 103 ? -11.848 2.038 15.737 1.00 94.62 103 LEU A C 1
ATOM 826 O O . LEU A 1 103 ? -12.248 3.200 15.772 1.00 94.62 103 LEU A O 1
ATOM 830 N N . GLY A 1 104 ? -12.624 1.001 16.062 1.00 93.44 104 GLY A N 1
ATOM 831 C CA . GLY A 1 104 ? -14.031 1.107 16.451 1.00 93.44 104 GLY A CA 1
ATOM 832 C C . GLY 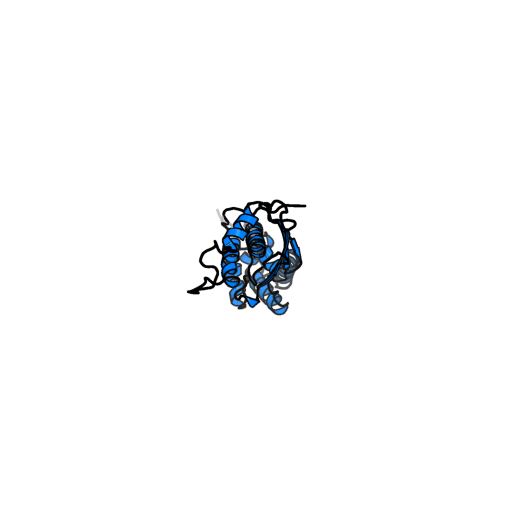A 1 104 ? -14.258 1.754 17.820 1.00 93.44 104 GLY A C 1
ATOM 833 O O . GLY A 1 104 ? -15.316 2.322 18.062 1.00 93.44 104 GLY A O 1
ATOM 834 N N . ALA A 1 105 ? -13.268 1.733 18.716 1.00 91.38 105 ALA A N 1
ATOM 835 C CA . ALA A 1 105 ? -13.342 2.412 20.012 1.00 91.38 105 ALA A CA 1
ATOM 836 C C . ALA A 1 105 ? -13.260 3.950 19.910 1.00 91.38 105 ALA A C 1
ATOM 838 O O . ALA A 1 105 ? -13.533 4.659 20.881 1.00 91.38 105 ALA A O 1
ATOM 839 N N . ARG A 1 106 ? -12.861 4.497 18.753 1.00 93.06 106 ARG A N 1
ATOM 840 C CA . ARG A 1 106 ? -12.718 5.940 18.519 1.00 93.06 106 ARG A CA 1
ATOM 841 C C . ARG A 1 106 ? -13.791 6.406 17.540 1.00 93.06 106 ARG A C 1
ATOM 843 O O . ARG A 1 106 ? -13.574 6.380 16.334 1.00 93.06 106 ARG A O 1
ATOM 850 N N . SER A 1 107 ? -14.914 6.902 18.060 1.00 91.69 107 SER A N 1
ATOM 851 C CA . SER A 1 107 ? -16.092 7.293 17.263 1.00 91.69 107 SER A CA 1
ATOM 852 C C . SER A 1 107 ? -15.778 8.200 16.064 1.00 91.69 107 SER A C 1
ATOM 854 O O . SER A 1 107 ? -16.320 7.993 14.983 1.00 91.69 107 SER A O 1
ATOM 856 N N . GLN A 1 108 ? -14.867 9.167 16.222 1.00 94.44 108 GLN A N 1
ATOM 857 C CA . GLN A 1 108 ? -14.434 10.058 15.135 1.00 94.44 108 GLN A CA 1
ATOM 858 C C . GLN A 1 108 ? -13.663 9.316 14.031 1.00 94.44 108 GLN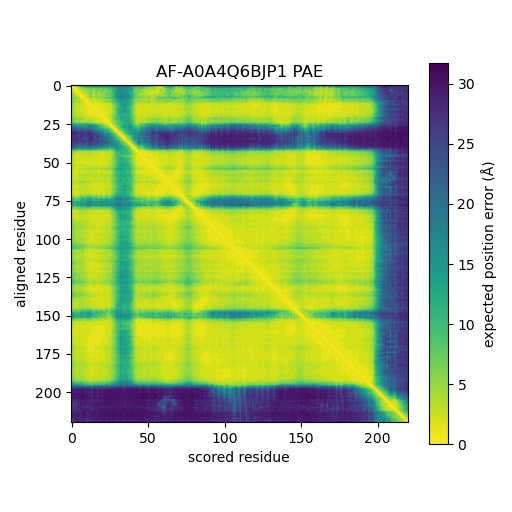 A C 1
ATOM 860 O O . GLN A 1 108 ? -13.904 9.548 12.850 1.00 94.44 108 GLN A O 1
ATOM 865 N N . VAL A 1 109 ? -12.757 8.406 14.405 1.00 95.44 109 VAL A N 1
ATOM 866 C CA . VAL A 1 109 ? -11.971 7.607 13.449 1.00 95.44 109 VAL A CA 1
ATOM 867 C C . VAL A 1 109 ? -12.865 6.599 12.744 1.00 95.44 109 VAL A C 1
ATOM 869 O O . VAL A 1 109 ? -12.798 6.465 11.528 1.00 95.44 109 VAL A O 1
ATOM 872 N N . GLU A 1 110 ? -13.740 5.926 13.485 1.00 95.38 110 GLU A N 1
ATOM 873 C CA . GLU A 1 110 ? -14.704 4.987 12.922 1.00 95.38 110 GLU A CA 1
ATOM 874 C C . GLU A 1 110 ? -15.648 5.679 11.925 1.00 95.38 110 GLU A C 1
ATOM 876 O O . GLU A 1 110 ? -15.864 5.171 10.825 1.00 95.38 110 GLU A O 1
ATOM 881 N N . ALA A 1 111 ? -16.186 6.852 12.278 1.00 95.25 111 ALA A N 1
ATOM 882 C CA . ALA A 1 111 ? -17.043 7.634 11.391 1.00 95.25 111 ALA A CA 1
ATOM 883 C C . ALA A 1 111 ? -16.313 8.045 10.103 1.00 95.25 111 ALA A C 1
ATOM 885 O O . ALA A 1 111 ? -16.866 7.847 9.023 1.00 95.25 111 ALA A O 1
ATOM 886 N N . ALA A 1 112 ? -15.071 8.533 10.211 1.00 96.69 112 ALA A N 1
ATOM 887 C CA . ALA A 1 112 ? -14.240 8.880 9.057 1.00 96.69 112 ALA A CA 1
ATOM 888 C C . ALA A 1 112 ? -13.952 7.658 8.163 1.00 96.69 112 ALA A C 1
ATOM 890 O O . ALA A 1 112 ? -14.112 7.707 6.946 1.00 96.69 112 ALA A O 1
ATOM 891 N N . LEU A 1 113 ? -13.618 6.508 8.754 1.00 96.56 113 LEU A N 1
ATOM 892 C CA . LEU A 1 113 ? -13.394 5.279 7.987 1.00 96.56 113 LEU A CA 1
ATOM 893 C C . LEU A 1 113 ? -14.654 4.843 7.229 1.00 96.56 113 LEU A C 1
ATOM 895 O O . LEU A 1 113 ? -14.578 4.443 6.066 1.00 96.56 113 LEU A O 1
ATOM 899 N N . LEU A 1 114 ? -15.824 4.945 7.863 1.00 94.81 114 LEU A N 1
ATOM 900 C CA . LEU A 1 114 ? -17.106 4.608 7.242 1.00 94.81 114 LEU A CA 1
ATOM 901 C C . LEU A 1 114 ? -17.538 5.605 6.160 1.00 94.81 114 LEU A C 1
ATOM 903 O O . LEU A 1 114 ? -18.235 5.184 5.235 1.00 94.81 114 LEU A O 1
ATOM 907 N N . SER A 1 115 ? -17.113 6.872 6.234 1.00 94.81 115 SER A N 1
ATOM 908 C CA . SER A 1 115 ? -17.273 7.847 5.145 1.00 94.81 115 SER A CA 1
ATOM 909 C C . SER A 1 115 ? -16.239 7.671 4.026 1.00 94.81 115 SER A C 1
ATOM 911 O O . SER A 1 115 ? -16.371 8.280 2.968 1.00 94.81 115 SER A O 1
ATOM 913 N N . GLY A 1 116 ? -15.260 6.779 4.206 1.00 93.88 116 GLY A N 1
ATOM 914 C CA . GLY A 1 116 ? -14.237 6.480 3.209 1.00 93.88 116 GLY A CA 1
ATOM 915 C C . GLY A 1 116 ? -12.981 7.336 3.316 1.00 93.88 116 GLY A C 1
ATOM 916 O O . GLY A 1 116 ? -12.187 7.349 2.379 1.00 93.88 116 GLY A O 1
ATOM 917 N N . GLU A 1 117 ? -12.783 8.011 4.442 1.00 95.12 117 GLU A N 1
ATOM 918 C CA . GLU A 1 117 ? -11.585 8.783 4.746 1.00 95.12 117 GLU A CA 1
ATOM 919 C C . GLU A 1 117 ? -10.625 7.971 5.626 1.00 95.12 117 GLU A C 1
ATOM 921 O O . GLU A 1 117 ? -11.047 7.250 6.530 1.00 95.12 117 GLU A O 1
ATOM 926 N N . LEU A 1 118 ? -9.315 8.099 5.382 1.00 96.44 118 LEU A N 1
ATOM 927 C CA . LEU A 1 118 ? -8.280 7.504 6.231 1.00 96.44 118 LEU A CA 1
ATOM 928 C C . LEU A 1 118 ? -7.539 8.598 7.020 1.00 96.44 118 LEU A C 1
ATOM 930 O O . LEU A 1 118 ? -6.550 9.148 6.520 1.00 96.44 118 LEU A O 1
ATOM 934 N N . PRO A 1 119 ? -8.004 8.940 8.236 1.00 95.94 119 PRO A N 1
ATOM 935 C CA . PRO A 1 119 ? -7.405 10.008 9.025 1.00 95.94 119 PRO A CA 1
ATOM 936 C C . PRO A 1 119 ? -6.034 9.589 9.578 1.00 95.94 119 PRO A C 1
ATOM 938 O O . PRO A 1 119 ? -5.821 8.422 9.910 1.00 95.94 119 PRO A O 1
ATOM 941 N N . LEU A 1 120 ? -5.099 10.536 9.720 1.00 94.12 120 LEU A N 1
ATOM 942 C CA . LEU A 1 120 ? -3.720 10.260 10.173 1.00 94.12 120 LEU A CA 1
ATOM 943 C C . LEU A 1 120 ? -3.654 9.613 11.562 1.00 94.12 120 LEU A C 1
ATOM 945 O O . LEU A 1 120 ? -2.749 8.834 11.845 1.00 94.12 120 LEU A O 1
ATOM 949 N N . GLN A 1 121 ? -4.655 9.866 12.404 1.00 94.50 121 GLN A N 1
ATOM 950 C CA . GLN A 1 121 ? -4.826 9.245 13.716 1.00 94.50 121 GLN A CA 1
ATOM 951 C C . GLN A 1 121 ? -4.839 7.709 13.641 1.00 94.50 121 GLN A C 1
ATOM 953 O O . GLN A 1 121 ? -4.473 7.051 14.616 1.00 94.50 121 GLN A O 1
ATOM 958 N N . VAL A 1 122 ? -5.218 7.125 12.495 1.00 95.69 122 VAL A N 1
ATOM 959 C CA . VAL A 1 122 ? -5.150 5.675 12.270 1.00 95.69 122 VAL A CA 1
ATOM 960 C C . VAL A 1 122 ? -3.728 5.154 12.402 1.00 95.69 122 VAL A C 1
ATOM 962 O O . VAL A 1 122 ? -3.545 4.097 12.994 1.00 95.69 122 VAL A O 1
ATOM 965 N N . GLU A 1 123 ? -2.713 5.878 11.925 1.00 92.56 123 GLU A N 1
ATOM 966 C CA . GLU A 1 123 ? -1.323 5.433 12.065 1.00 92.56 123 GLU A CA 1
ATOM 967 C C . GLU A 1 123 ? -0.955 5.258 13.544 1.00 92.56 123 GLU A C 1
ATOM 969 O O . GLU A 1 123 ? -0.431 4.217 13.942 1.00 92.56 123 GLU A O 1
ATOM 974 N N . SER A 1 124 ? -1.302 6.241 14.377 1.00 90.56 124 SER A N 1
ATOM 975 C CA . SER A 1 124 ? -1.043 6.184 15.816 1.00 90.56 124 SER A CA 1
ATOM 976 C C . SER A 1 124 ? -1.811 5.047 16.495 1.00 90.56 124 SER A C 1
ATOM 978 O O . SER A 1 124 ? -1.255 4.376 17.360 1.00 90.56 124 SER A O 1
ATOM 980 N N . LEU A 1 125 ? -3.062 4.790 16.094 1.00 92.81 125 LEU A N 1
ATOM 981 C CA . LEU A 1 125 ? -3.864 3.679 16.624 1.00 92.81 125 LEU A CA 1
ATOM 982 C C . LEU A 1 125 ? -3.326 2.308 16.202 1.00 92.81 125 LEU A C 1
ATOM 984 O O . LEU A 1 125 ? -3.339 1.375 16.994 1.00 92.81 125 LEU A O 1
ATOM 988 N N . VAL A 1 126 ? -2.819 2.174 14.980 1.00 92.19 126 VAL A N 1
ATOM 989 C CA . VAL A 1 126 ? -2.172 0.936 14.525 1.00 92.19 126 VAL A CA 1
ATOM 990 C C . VAL A 1 126 ? -0.874 0.702 15.311 1.00 92.19 126 VAL A C 1
ATOM 992 O O . VAL A 1 126 ? -0.573 -0.429 15.699 1.00 92.19 126 VAL A O 1
ATOM 995 N N . ALA A 1 127 ? -0.135 1.771 15.619 1.00 89.81 127 ALA A N 1
ATOM 996 C CA . ALA A 1 127 ? 1.104 1.694 16.387 1.00 89.81 127 ALA A CA 1
ATOM 997 C C . ALA A 1 127 ? 0.901 1.240 17.846 1.00 89.81 127 ALA A C 1
ATOM 999 O O . ALA A 1 127 ? 1.787 0.579 18.393 1.00 89.81 127 ALA A O 1
ATOM 1000 N N . THR A 1 128 ? -0.250 1.513 18.481 1.00 86.38 128 THR A N 1
ATOM 1001 C CA . THR A 1 128 ? -0.527 1.004 19.843 1.00 86.38 128 THR A CA 1
ATOM 1002 C C . THR A 1 128 ? -0.646 -0.521 19.880 1.00 86.38 128 THR A C 1
ATOM 1004 O O . THR A 1 128 ? -0.274 -1.136 20.878 1.00 86.38 128 THR A O 1
ATOM 1007 N N . ALA A 1 129 ? -1.053 -1.143 18.769 1.00 84.94 129 ALA A N 1
ATOM 1008 C CA . ALA A 1 129 ? -1.043 -2.592 18.571 1.00 84.94 129 ALA A CA 1
ATOM 1009 C C . ALA A 1 129 ? 0.341 -3.140 18.153 1.00 84.94 129 ALA A C 1
ATOM 1011 O O . ALA A 1 129 ? 0.464 -4.298 17.766 1.00 84.94 129 ALA A O 1
ATOM 1012 N N . ARG A 1 130 ? 1.405 -2.320 18.218 1.00 89.12 130 ARG A N 1
ATOM 1013 C CA . ARG A 1 130 ? 2.797 -2.660 17.841 1.00 89.12 130 ARG A CA 1
ATOM 1014 C C . ARG A 1 130 ? 2.967 -3.115 16.384 1.00 89.12 130 ARG A C 1
ATOM 1016 O O . ARG A 1 130 ? 4.013 -3.646 15.995 1.00 89.12 130 ARG A O 1
ATOM 1023 N N . VAL A 1 131 ? 1.985 -2.841 15.535 1.00 93.12 131 VAL A N 1
ATOM 1024 C CA . VAL A 1 131 ? 2.010 -3.117 14.093 1.00 93.12 131 VAL A CA 1
ATOM 1025 C C . VAL A 1 131 ? 2.092 -1.811 13.299 1.00 93.12 131 VAL A C 1
ATOM 1027 O O . VAL A 1 131 ? 2.122 -0.724 13.868 1.00 93.12 131 VAL A O 1
ATOM 1030 N N . SER A 1 132 ? 2.265 -1.902 11.983 1.00 94.94 132 SER A N 1
ATOM 1031 C CA . SER A 1 132 ? 2.396 -0.743 11.094 1.00 94.94 132 SER A CA 1
ATOM 1032 C C . SER A 1 132 ? 1.790 -1.088 9.748 1.00 94.94 132 SER A C 1
ATOM 1034 O O . SER A 1 132 ? 2.149 -2.111 9.174 1.00 94.94 132 SER A O 1
ATOM 1036 N N . LEU A 1 133 ? 0.917 -0.234 9.207 1.00 95.69 133 LEU A N 1
ATOM 1037 C CA . LEU A 1 133 ? 0.351 -0.448 7.869 1.00 95.69 133 LEU A CA 1
ATOM 1038 C C . LEU A 1 133 ? 1.440 -0.497 6.790 1.00 95.69 133 LEU A C 1
ATOM 1040 O O . LEU A 1 133 ? 1.321 -1.255 5.834 1.00 95.69 133 LEU A O 1
ATOM 1044 N N . PHE A 1 134 ? 2.539 0.225 6.997 1.00 96.44 134 PHE A N 1
ATOM 1045 C CA . PHE A 1 134 ? 3.716 0.206 6.134 1.00 96.44 134 PHE A CA 1
ATOM 1046 C C . PHE A 1 134 ? 4.713 -0.875 6.562 1.00 96.44 134 PHE A C 1
ATOM 1048 O O . PHE A 1 134 ? 4.816 -1.151 7.764 1.00 96.44 134 PHE A O 1
ATOM 1055 N N . PRO A 1 135 ? 5.473 -1.457 5.620 1.00 94.62 135 PRO A N 1
ATOM 1056 C CA . PRO A 1 135 ? 6.572 -2.360 5.953 1.00 94.62 135 PRO A CA 1
ATOM 1057 C C . PRO A 1 135 ? 7.619 -1.630 6.801 1.00 94.62 135 PRO A C 1
ATOM 1059 O O . PRO A 1 135 ? 7.970 -0.485 6.510 1.00 94.62 135 PRO A O 1
ATOM 1062 N N . ARG A 1 136 ? 8.126 -2.286 7.848 1.00 92.12 136 ARG A N 1
ATOM 1063 C CA . ARG A 1 136 ? 9.189 -1.744 8.714 1.00 92.12 136 ARG A CA 1
ATOM 1064 C C . ARG A 1 136 ? 10.557 -2.338 8.414 1.00 92.12 136 ARG A C 1
ATOM 1066 O O . ARG A 1 136 ? 11.569 -1.713 8.707 1.00 92.12 136 ARG A O 1
ATOM 1073 N N . GLN A 1 137 ? 10.583 -3.534 7.840 1.00 91.88 137 GLN A N 1
ATOM 1074 C CA . GLN A 1 137 ? 11.800 -4.261 7.497 1.00 91.88 137 GLN A CA 1
ATOM 1075 C C . GLN A 1 137 ? 11.704 -4.849 6.091 1.00 91.88 137 GLN A C 1
ATOM 1077 O O . GLN A 1 137 ? 10.612 -5.115 5.589 1.00 91.88 137 GLN A O 1
ATOM 1082 N N . ALA A 1 138 ? 12.856 -5.079 5.458 1.00 88.06 138 ALA A N 1
ATOM 1083 C CA . ALA A 1 138 ? 12.921 -5.577 4.084 1.00 88.06 138 ALA A CA 1
ATOM 1084 C C . ALA A 1 138 ? 12.201 -6.925 3.898 1.00 88.06 138 ALA A C 1
ATOM 1086 O O . ALA A 1 138 ? 11.588 -7.145 2.862 1.00 88.06 138 ALA A O 1
ATOM 1087 N N . SER A 1 139 ? 12.202 -7.794 4.914 1.00 91.81 139 SER A N 1
ATOM 1088 C CA . SER A 1 139 ? 11.526 -9.099 4.865 1.00 91.81 139 SER A CA 1
ATOM 1089 C C . SER A 1 139 ? 9.996 -9.021 4.821 1.00 91.81 139 SER A C 1
ATOM 1091 O O . SER A 1 139 ? 9.357 -10.023 4.520 1.00 91.81 139 SER A O 1
ATOM 1093 N N . GLU A 1 140 ? 9.393 -7.856 5.087 1.00 95.06 140 GLU A N 1
ATOM 1094 C CA . GLU A 1 140 ? 7.952 -7.650 4.895 1.00 95.06 140 GLU A CA 1
ATOM 1095 C C . GLU A 1 140 ? 7.576 -7.362 3.435 1.00 95.06 140 GLU A C 1
ATOM 1097 O O . GLU A 1 140 ? 6.393 -7.376 3.101 1.00 95.06 140 GLU A O 1
ATOM 1102 N N . LEU A 1 141 ? 8.558 -7.089 2.570 1.00 94.31 141 LEU A N 1
ATOM 1103 C CA . LEU A 1 141 ? 8.360 -6.827 1.150 1.00 94.31 141 LEU A CA 1
ATOM 1104 C C . LEU A 1 141 ? 9.014 -7.928 0.319 1.00 94.31 141 LEU A C 1
ATOM 1106 O O . LEU A 1 141 ? 10.233 -7.995 0.187 1.00 94.31 141 LEU A O 1
ATOM 1110 N N . THR A 1 142 ? 8.189 -8.761 -0.304 1.00 94.62 142 THR A N 1
ATOM 1111 C CA . THR A 1 142 ? 8.663 -9.758 -1.269 1.00 94.62 142 THR A CA 1
ATOM 1112 C C . THR A 1 142 ? 8.464 -9.23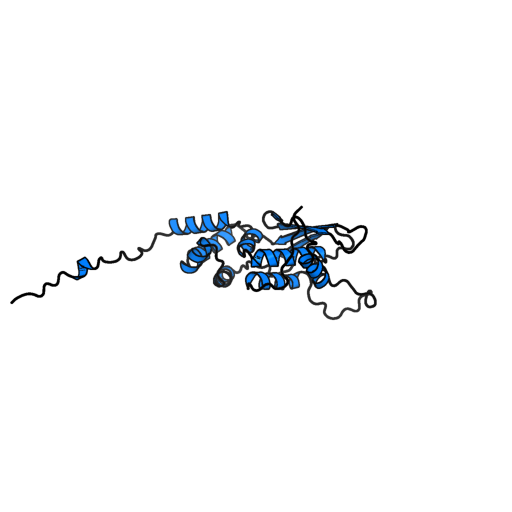4 -2.683 1.00 94.62 142 THR A C 1
ATOM 1114 O O . THR A 1 142 ? 7.352 -8.864 -3.062 1.00 94.62 142 THR A O 1
ATOM 1117 N N . THR A 1 143 ? 9.531 -9.214 -3.479 1.00 93.94 143 THR A N 1
ATOM 1118 C CA . THR A 1 143 ? 9.508 -8.724 -4.861 1.00 93.94 143 THR A CA 1
ATOM 1119 C C . THR A 1 143 ? 9.845 -9.843 -5.843 1.00 93.94 143 THR A C 1
ATOM 1121 O O . THR A 1 143 ? 10.672 -10.716 -5.571 1.00 93.94 143 THR A O 1
ATOM 1124 N N . SER A 1 144 ? 9.192 -9.828 -7.003 1.00 93.88 144 SER A N 1
ATOM 1125 C CA . SER A 1 144 ? 9.502 -10.724 -8.119 1.00 93.88 144 SER A CA 1
ATOM 1126 C C . SER A 1 144 ? 9.528 -9.932 -9.417 1.00 93.88 144 SER A C 1
ATOM 1128 O O . SER A 1 144 ? 8.741 -9.001 -9.590 1.00 93.88 144 SER A O 1
ATOM 1130 N N . CYS A 1 145 ? 10.447 -10.286 -10.309 1.00 94.00 145 CYS A N 1
ATOM 1131 C CA . CYS A 1 145 ? 10.534 -9.750 -11.659 1.00 94.00 145 CYS A CA 1
ATOM 1132 C C . CYS A 1 145 ? 11.192 -10.790 -12.571 1.00 94.00 145 CYS A C 1
ATOM 1134 O O . CYS A 1 145 ? 12.204 -11.378 -12.182 1.00 94.00 145 CYS A O 1
ATOM 1136 N N . ASP A 1 146 ? 10.633 -11.004 -13.759 1.00 92.25 146 ASP A N 1
ATOM 1137 C CA . ASP A 1 146 ? 11.175 -11.900 -14.795 1.00 92.25 146 ASP A CA 1
ATOM 1138 C C . ASP A 1 146 ? 11.984 -11.157 -15.881 1.00 92.25 146 ASP A C 1
ATOM 1140 O O . ASP A 1 146 ? 12.450 -11.763 -16.847 1.00 92.25 146 ASP A O 1
ATOM 1144 N N . GLY A 1 147 ? 12.180 -9.844 -15.716 1.00 86.12 147 GLY A N 1
ATOM 1145 C CA . GLY A 1 147 ? 12.918 -9.012 -16.658 1.00 86.12 147 GLY A CA 1
ATOM 1146 C C . GLY A 1 147 ? 14.388 -9.421 -16.800 1.00 86.12 147 GLY A C 1
ATOM 1147 O O . GLY A 1 147 ? 15.021 -9.964 -15.888 1.00 86.12 147 GLY A O 1
ATOM 1148 N N . ARG A 1 148 ? 14.982 -9.102 -17.950 1.00 78.56 148 ARG A N 1
ATOM 1149 C CA . ARG A 1 148 ? 16.417 -9.329 -18.176 1.00 78.56 148 ARG A CA 1
ATOM 1150 C C . ARG A 1 148 ? 17.237 -8.469 -17.211 1.00 78.56 148 ARG A C 1
ATOM 1152 O O . ARG A 1 148 ? 16.907 -7.307 -16.998 1.00 78.56 148 ARG A O 1
ATOM 1159 N N . TYR A 1 149 ? 18.306 -9.040 -16.656 1.00 71.25 149 TYR A N 1
ATOM 1160 C CA . TYR A 1 149 ? 19.228 -8.349 -15.741 1.00 71.25 149 TYR A CA 1
ATOM 1161 C C . TYR A 1 149 ? 18.561 -7.782 -14.470 1.00 71.25 149 TYR A C 1
ATOM 1163 O O . TYR A 1 149 ? 18.964 -6.741 -13.958 1.00 71.25 149 TYR A O 1
ATOM 1171 N N . CYS A 1 150 ? 17.529 -8.454 -13.944 1.00 72.94 150 CYS A N 1
ATOM 1172 C CA . CYS A 1 150 ? 16.897 -8.037 -12.693 1.00 72.94 150 CYS A CA 1
ATOM 1173 C C . CYS A 1 150 ? 17.795 -8.296 -11.477 1.00 72.94 150 CYS A C 1
ATOM 1175 O O . CYS A 1 150 ? 18.013 -9.442 -11.086 1.00 72.94 150 CYS A O 1
ATOM 1177 N N . GLU A 1 151 ? 18.234 -7.222 -10.825 1.00 71.31 151 GLU A N 1
ATOM 1178 C CA . GLU A 1 151 ? 18.847 -7.274 -9.498 1.00 71.31 151 GLU A CA 1
ATOM 1179 C C . GLU A 1 151 ? 17.769 -7.395 -8.409 1.00 71.31 151 GLU A C 1
ATOM 1181 O O . GLU A 1 151 ? 16.736 -6.719 -8.448 1.00 71.31 151 GLU A O 1
ATOM 1186 N N . LYS A 1 152 ? 17.997 -8.270 -7.423 1.00 73.00 152 LYS A N 1
ATOM 1187 C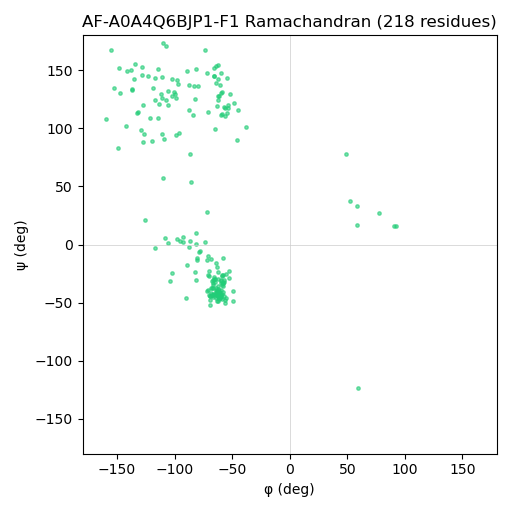 CA . LYS A 1 152 ? 17.124 -8.424 -6.251 1.00 73.00 152 LYS A CA 1
ATOM 1188 C C . LYS A 1 152 ? 17.748 -7.721 -5.038 1.00 73.00 152 LYS A C 1
ATOM 1190 O O . LYS A 1 152 ? 18.959 -7.808 -4.863 1.00 73.00 152 LYS A O 1
ATOM 1195 N N . PRO A 1 153 ? 16.943 -7.070 -4.179 1.00 78.44 153 PRO A N 1
ATOM 1196 C CA . PRO A 1 153 ? 15.478 -7.082 -4.174 1.00 78.44 153 PRO A CA 1
ATOM 1197 C C . PRO A 1 153 ? 14.826 -5.934 -4.972 1.00 78.44 153 PRO A C 1
ATOM 1199 O O . PRO A 1 153 ? 13.595 -5.855 -5.004 1.00 78.44 153 PRO A O 1
ATOM 1202 N N . LEU A 1 154 ? 15.604 -5.062 -5.629 1.00 85.75 154 LEU A N 1
ATOM 1203 C CA . LEU A 1 154 ? 15.075 -3.928 -6.392 1.00 85.75 154 LEU A CA 1
ATOM 1204 C C . LEU A 1 154 ? 15.699 -3.794 -7.787 1.00 85.75 154 LEU A C 1
ATOM 1206 O O . LEU A 1 154 ? 16.841 -3.369 -7.922 1.00 85.75 154 LEU A O 1
ATOM 1210 N N . CYS A 1 155 ? 14.885 -4.008 -8.820 1.00 90.69 155 CYS A N 1
ATOM 1211 C CA . CYS A 1 155 ? 15.169 -3.581 -10.189 1.00 90.69 155 CYS A CA 1
ATOM 1212 C C . CYS A 1 155 ? 14.271 -2.395 -10.590 1.00 90.69 155 CYS A C 1
ATOM 1214 O O . CYS A 1 155 ? 13.307 -2.058 -9.894 1.00 90.69 155 CYS A O 1
ATOM 1216 N N . GLN A 1 156 ? 14.542 -1.781 -11.744 1.00 90.38 156 GLN A N 1
ATOM 1217 C CA . GLN A 1 156 ? 13.744 -0.664 -12.269 1.00 90.38 156 GLN A CA 1
ATOM 1218 C C . GLN A 1 156 ? 12.253 -1.003 -12.470 1.00 90.38 156 GLN A C 1
ATOM 1220 O O . GLN A 1 156 ? 11.400 -0.143 -12.264 1.00 90.38 156 GLN A O 1
ATOM 1225 N N . HIS A 1 157 ? 11.904 -2.246 -12.828 1.00 93.50 157 HIS A N 1
ATOM 1226 C CA . HIS A 1 157 ? 10.505 -2.649 -13.040 1.00 93.50 157 HIS A CA 1
ATOM 1227 C C . HIS A 1 157 ? 9.740 -2.752 -11.718 1.00 93.50 157 HIS A C 1
ATOM 1229 O O . HIS A 1 157 ? 8.591 -2.319 -11.629 1.00 93.50 157 HIS A O 1
ATOM 1235 N N . VAL A 1 158 ? 10.386 -3.278 -10.673 1.00 94.38 158 VAL A N 1
ATOM 1236 C CA . VAL A 1 158 ? 9.828 -3.315 -9.313 1.00 94.38 158 VAL A CA 1
ATOM 1237 C C . VAL A 1 158 ? 9.697 -1.897 -8.763 1.00 94.38 158 VAL A C 1
ATOM 1239 O O . VAL A 1 158 ? 8.651 -1.549 -8.224 1.00 94.38 158 VAL A O 1
ATOM 1242 N N . ALA A 1 159 ? 10.707 -1.044 -8.958 1.00 93.94 159 ALA A N 1
ATOM 1243 C CA . ALA A 1 159 ? 10.619 0.367 -8.588 1.00 93.94 159 ALA A CA 1
ATOM 1244 C C . ALA A 1 159 ? 9.452 1.069 -9.307 1.00 93.94 159 ALA A C 1
ATOM 1246 O O . ALA A 1 159 ? 8.687 1.787 -8.669 1.00 93.94 159 ALA A O 1
ATOM 1247 N N . ALA A 1 160 ? 9.248 0.812 -10.604 1.00 94.88 160 ALA A N 1
ATOM 1248 C CA . ALA A 1 160 ? 8.123 1.364 -11.359 1.00 94.88 160 ALA A CA 1
ATOM 1249 C C . ALA A 1 160 ? 6.760 0.959 -10.771 1.00 94.88 160 ALA A C 1
ATOM 1251 O O . ALA A 1 160 ? 5.893 1.816 -10.587 1.00 94.88 160 ALA A O 1
ATOM 1252 N N . LEU A 1 161 ? 6.578 -0.321 -10.421 1.00 96.44 161 LEU A N 1
ATOM 1253 C CA . LEU A 1 161 ? 5.366 -0.793 -9.743 1.00 96.44 161 LEU A CA 1
ATOM 1254 C C . LEU A 1 161 ? 5.205 -0.160 -8.351 1.00 96.44 161 LEU A C 1
ATOM 1256 O O . LEU A 1 161 ? 4.096 0.212 -7.972 1.00 96.44 161 LEU A O 1
ATOM 1260 N N . HIS A 1 162 ? 6.299 0.033 -7.612 1.00 95.62 162 HIS A N 1
ATOM 1261 C CA . HIS A 1 162 ? 6.278 0.693 -6.303 1.00 95.62 162 HIS A CA 1
ATOM 1262 C C . HIS A 1 162 ? 5.784 2.147 -6.394 1.00 95.62 162 HIS A C 1
ATOM 1264 O O . HIS A 1 162 ? 4.941 2.555 -5.594 1.00 95.62 162 HIS A O 1
ATOM 1270 N N . TYR A 1 163 ? 6.207 2.899 -7.417 1.00 95.44 163 TYR A N 1
ATOM 1271 C CA . TYR A 1 163 ? 5.694 4.249 -7.683 1.00 95.44 163 TYR A CA 1
ATOM 1272 C C . TYR A 1 163 ? 4.222 4.259 -8.111 1.00 95.44 163 TYR A C 1
ATOM 1274 O O . TYR A 1 163 ? 3.477 5.145 -7.694 1.00 95.44 163 TYR A O 1
ATOM 1282 N N . VAL A 1 164 ? 3.780 3.277 -8.906 1.00 96.25 164 VAL A N 1
ATOM 1283 C CA . VAL A 1 164 ? 2.355 3.129 -9.253 1.00 96.25 164 VAL A CA 1
ATOM 1284 C C . VAL A 1 164 ? 1.515 2.842 -8.008 1.00 96.25 164 VAL A C 1
ATOM 1286 O O . VAL A 1 164 ? 0.459 3.449 -7.855 1.00 96.25 164 VAL A O 1
ATOM 1289 N N . LEU A 1 165 ? 1.997 2.015 -7.074 1.00 96.25 165 LEU A N 1
ATOM 1290 C CA . LEU A 1 165 ? 1.339 1.824 -5.776 1.00 96.25 165 LEU A CA 1
ATOM 1291 C C . LEU A 1 165 ? 1.264 3.121 -4.964 1.00 96.25 165 LEU A C 1
ATOM 1293 O O . LEU A 1 165 ? 0.226 3.402 -4.371 1.00 96.25 165 LEU A O 1
ATOM 1297 N N . GLY A 1 166 ? 2.311 3.950 -4.995 1.00 95.38 166 GLY A N 1
ATOM 1298 C CA . GLY A 1 166 ? 2.264 5.298 -4.425 1.00 95.38 166 GLY A CA 1
ATOM 1299 C C . GLY A 1 166 ? 1.140 6.152 -5.027 1.00 95.38 166 GLY A C 1
ATOM 1300 O O . GLY A 1 166 ? 0.394 6.789 -4.289 1.00 95.38 166 GLY A O 1
ATOM 1301 N N . ASP A 1 167 ? 0.958 6.125 -6.352 1.00 94.25 167 ASP A N 1
ATOM 1302 C CA . ASP A 1 167 ? -0.143 6.844 -7.019 1.00 94.25 167 ASP A CA 1
ATOM 1303 C C . ASP A 1 167 ? -1.530 6.283 -6.670 1.00 94.25 167 ASP A C 1
ATOM 1305 O O . ASP A 1 167 ? -2.497 7.041 -6.569 1.00 94.25 167 ASP A O 1
ATOM 1309 N N . MET A 1 168 ? -1.636 4.965 -6.477 1.00 94.50 168 MET A N 1
ATOM 1310 C CA . MET A 1 168 ? -2.867 4.325 -6.007 1.00 94.50 168 MET A CA 1
ATOM 1311 C C . MET A 1 168 ? -3.205 4.784 -4.588 1.00 94.50 168 MET A C 1
ATOM 1313 O O . MET A 1 168 ? -4.349 5.142 -4.335 1.00 94.50 168 MET A O 1
ATOM 1317 N N . LEU A 1 169 ? -2.213 4.869 -3.700 1.00 95.06 169 LEU A N 1
ATOM 1318 C CA . LEU A 1 169 ? -2.378 5.355 -2.327 1.00 95.06 169 LEU A CA 1
ATOM 1319 C C . LEU A 1 169 ? -2.714 6.843 -2.241 1.00 95.06 169 LEU A C 1
ATOM 1321 O O . LEU A 1 169 ? -3.441 7.256 -1.343 1.00 95.06 169 LEU A O 1
ATOM 1325 N N . GLU A 1 170 ? -2.228 7.639 -3.192 1.00 93.69 170 GLU A N 1
ATOM 1326 C CA . GLU A 1 170 ? -2.623 9.042 -3.344 1.00 93.69 170 GLU A CA 1
ATOM 1327 C C . GLU A 1 170 ? -4.120 9.183 -3.661 1.00 93.69 170 GLU A C 1
ATOM 1329 O O . GLU A 1 170 ? -4.728 10.193 -3.322 1.00 93.69 170 GLU A O 1
ATOM 1334 N N . ARG A 1 171 ? -4.719 8.189 -4.334 1.00 93.75 171 ARG A N 1
ATOM 1335 C CA . ARG A 1 171 ? -6.146 8.181 -4.705 1.00 93.75 171 ARG A CA 1
ATOM 1336 C C . ARG A 1 171 ? -7.017 7.533 -3.640 1.00 93.75 171 ARG A C 1
ATOM 1338 O O . ARG A 1 171 ? -8.079 8.061 -3.333 1.00 93.75 171 ARG A O 1
ATOM 1345 N N . ASP A 1 172 ? -6.593 6.380 -3.139 1.00 95.38 172 ASP A N 1
ATOM 1346 C CA . ASP A 1 172 ? -7.302 5.619 -2.120 1.00 95.38 172 ASP A CA 1
ATOM 1347 C C . ASP A 1 172 ? -6.300 4.982 -1.141 1.00 95.38 172 ASP A C 1
ATOM 1349 O O . ASP A 1 172 ? -5.697 3.943 -1.437 1.00 95.38 172 ASP A O 1
ATOM 1353 N N . PRO A 1 173 ? -6.119 5.565 0.054 1.00 96.19 173 PRO A N 1
ATOM 1354 C CA . PRO A 1 173 ? -5.200 5.023 1.042 1.00 96.19 173 PRO A CA 1
ATOM 1355 C C . PRO A 1 173 ? -5.700 3.713 1.685 1.00 96.19 173 PRO A C 1
ATOM 1357 O O . PRO A 1 173 ? -4.905 3.021 2.325 1.00 96.19 173 PRO A O 1
ATOM 1360 N N . PHE A 1 174 ? -6.961 3.295 1.473 1.00 96.19 174 PHE A N 1
ATOM 1361 C CA . PHE A 1 174 ? -7.446 1.978 1.924 1.00 96.19 174 PHE A CA 1
ATOM 1362 C C . PHE A 1 174 ? -6.734 0.810 1.234 1.00 96.19 174 PHE A C 1
ATOM 1364 O O . PHE A 1 174 ? -6.767 -0.308 1.752 1.00 96.19 174 PHE A O 1
ATOM 1371 N N . VAL A 1 175 ? -6.026 1.060 0.126 1.00 96.25 175 VAL A N 1
ATOM 1372 C CA . VAL A 1 175 ? -5.119 0.085 -0.495 1.00 96.25 175 VAL A CA 1
ATOM 1373 C C . VAL A 1 175 ? -4.103 -0.475 0.516 1.00 96.25 175 VAL A C 1
ATOM 1375 O O . VAL A 1 175 ? -3.726 -1.639 0.402 1.00 96.25 175 VAL A O 1
ATOM 1378 N N . LEU A 1 176 ? -3.708 0.273 1.559 1.00 96.56 176 LEU A N 1
ATOM 1379 C CA . LEU A 1 176 ? -2.839 -0.259 2.622 1.00 96.56 176 LEU A CA 1
ATOM 1380 C C . LEU A 1 176 ? -3.471 -1.419 3.393 1.00 96.56 176 LEU A C 1
ATOM 1382 O O . LEU A 1 176 ? -2.773 -2.364 3.753 1.00 96.56 176 LEU A O 1
ATOM 1386 N N . PHE A 1 177 ? -4.777 -1.363 3.655 1.00 96.88 177 PHE A N 1
ATOM 1387 C CA . PHE A 1 177 ? -5.462 -2.447 4.352 1.00 96.88 177 PHE A CA 1
ATOM 1388 C C . PHE A 1 177 ? -5.580 -3.684 3.459 1.00 96.88 177 PHE A C 1
ATOM 1390 O O . PHE A 1 177 ? -5.330 -4.793 3.932 1.00 96.88 177 PHE A O 1
ATOM 1397 N N . GLU A 1 178 ? -5.850 -3.495 2.161 1.00 97.00 178 GLU A N 1
ATOM 1398 C CA . GLU A 1 178 ? -5.833 -4.566 1.153 1.00 97.00 178 GLU A CA 1
ATOM 1399 C C . GLU A 1 178 ? -4.465 -5.271 1.139 1.00 97.00 178 GLU A C 1
ATOM 1401 O O . GLU A 1 178 ? -4.384 -6.485 1.325 1.00 97.00 178 GLU A O 1
ATOM 1406 N N . LEU A 1 179 ? -3.380 -4.488 1.055 1.00 97.00 179 LEU A N 1
ATOM 1407 C CA . LEU A 1 179 ? -2.000 -4.979 1.096 1.00 97.00 179 LEU A CA 1
ATOM 1408 C C . LEU A 1 179 ? -1.643 -5.675 2.420 1.00 97.00 179 LEU A C 1
ATOM 1410 O O . LEU A 1 179 ? -0.754 -6.518 2.444 1.00 97.00 179 LEU A O 1
ATOM 1414 N N . ARG A 1 180 ? -2.340 -5.369 3.520 1.00 97.44 180 ARG A N 1
ATOM 1415 C CA . ARG A 1 180 ? -2.200 -6.058 4.815 1.00 97.44 180 ARG A CA 1
ATOM 1416 C C . ARG A 1 180 ? -3.189 -7.214 5.014 1.00 97.44 180 ARG A C 1
ATOM 1418 O O . ARG A 1 180 ? -3.218 -7.813 6.090 1.00 97.44 180 ARG A O 1
ATOM 1425 N N . GLY A 1 181 ? -3.963 -7.572 3.990 1.00 97.00 181 GLY A N 1
ATOM 1426 C CA . GLY A 1 181 ? -4.839 -8.747 3.988 1.00 97.00 181 GLY A CA 1
ATOM 1427 C C . GLY A 1 181 ? -6.270 -8.482 4.457 1.00 97.00 181 GLY A C 1
ATOM 1428 O O . GLY A 1 181 ? -7.007 -9.424 4.770 1.00 97.00 181 GLY A O 1
ATOM 1429 N N . ARG A 1 182 ? -6.701 -7.218 4.509 1.00 97.38 182 ARG A N 1
ATOM 1430 C CA . ARG A 1 182 ? -8.084 -6.868 4.839 1.00 97.38 182 ARG A CA 1
ATOM 1431 C C . ARG A 1 182 ? -8.676 -5.907 3.818 1.00 97.38 182 ARG A C 1
ATOM 1433 O O . ARG A 1 182 ? -8.482 -4.696 3.919 1.00 97.38 182 ARG A O 1
ATOM 1440 N N . PRO A 1 183 ? -9.450 -6.441 2.860 1.00 95.56 183 PRO A N 1
ATOM 1441 C CA . PRO A 1 183 ? -10.108 -5.612 1.872 1.00 95.56 183 PRO A CA 1
ATOM 1442 C C . PRO A 1 183 ? -11.051 -4.597 2.501 1.00 95.56 183 PRO A C 1
ATOM 1444 O O . PRO A 1 183 ? -11.709 -4.889 3.506 1.00 95.56 183 PRO A O 1
ATOM 1447 N N . ARG A 1 184 ? -11.177 -3.426 1.868 1.00 95.06 184 ARG A N 1
ATOM 1448 C CA . ARG A 1 184 ? -11.997 -2.308 2.369 1.00 95.06 184 ARG A CA 1
ATOM 1449 C C . ARG A 1 184 ? -13.407 -2.748 2.758 1.00 95.06 184 ARG A C 1
ATOM 1451 O O . ARG A 1 184 ? -13.862 -2.451 3.857 1.00 95.06 184 ARG A O 1
ATOM 1458 N N . ALA A 1 185 ? -14.091 -3.494 1.891 1.00 95.50 185 ALA A N 1
ATOM 1459 C CA . ALA A 1 185 ? -15.451 -3.965 2.157 1.00 95.50 185 ALA A CA 1
ATOM 1460 C C . ALA A 1 185 ? -15.541 -4.812 3.439 1.00 95.50 185 ALA A C 1
ATOM 1462 O O . ALA A 1 185 ? -16.470 -4.633 4.229 1.00 95.50 185 ALA A O 1
ATOM 1463 N N . ARG A 1 186 ? -14.548 -5.683 3.673 1.00 96.56 186 ARG A N 1
ATOM 1464 C CA . ARG A 1 186 ? -14.470 -6.518 4.875 1.00 96.56 186 ARG A CA 1
ATOM 1465 C C . ARG A 1 186 ? -14.184 -5.674 6.117 1.00 96.56 186 ARG A C 1
ATOM 1467 O O . ARG A 1 186 ? -14.924 -5.793 7.086 1.00 96.56 186 ARG A O 1
ATOM 1474 N N . LEU A 1 187 ? -13.203 -4.770 6.062 1.00 96.44 187 LEU A N 1
ATOM 1475 C CA . LEU A 1 187 ? -12.885 -3.858 7.170 1.00 96.44 187 LEU A CA 1
ATOM 1476 C C . LEU A 1 187 ? -14.110 -3.031 7.595 1.00 96.44 187 LEU A C 1
ATOM 1478 O O . LEU A 1 187 ? -14.440 -2.951 8.776 1.00 96.44 187 LEU A O 1
ATOM 1482 N N . LEU A 1 188 ? -14.822 -2.435 6.634 1.00 95.94 188 LEU A N 1
ATOM 1483 C CA . LEU A 1 188 ? -16.007 -1.627 6.933 1.00 95.94 188 LEU A CA 1
ATOM 1484 C C . LEU A 1 188 ? -17.161 -2.474 7.490 1.00 95.94 188 LEU A C 1
ATOM 1486 O O . LEU A 1 188 ? -17.929 -1.991 8.321 1.00 95.94 188 LEU A O 1
ATOM 1490 N N . ALA A 1 189 ? -17.307 -3.727 7.052 1.00 96.38 189 ALA A N 1
ATOM 1491 C CA . ALA A 1 189 ? -18.284 -4.649 7.629 1.00 96.38 189 ALA A CA 1
ATOM 1492 C C . ALA A 1 189 ? -17.938 -5.008 9.085 1.00 96.38 189 ALA A C 1
ATOM 1494 O O . ALA A 1 189 ? -18.824 -4.976 9.940 1.00 96.38 189 ALA A O 1
ATOM 1495 N N . GLU A 1 190 ? -16.662 -5.276 9.372 1.00 95.56 190 GLU A N 1
ATOM 1496 C CA . GLU A 1 190 ? -16.148 -5.559 10.717 1.00 95.56 190 GLU A CA 1
ATOM 1497 C C . GLU A 1 190 ? -16.360 -4.357 11.662 1.00 95.56 190 GLU A C 1
ATOM 1499 O O . GLU A 1 190 ? -16.878 -4.534 12.763 1.00 95.56 190 GLU A O 1
ATOM 1504 N N . LEU A 1 191 ? -16.102 -3.122 11.209 1.00 95.31 191 LEU A N 1
ATOM 1505 C CA . LEU A 1 191 ? -16.375 -1.902 11.989 1.00 95.31 191 LEU A CA 1
ATOM 1506 C C . LEU A 1 191 ? -17.874 -1.711 12.281 1.00 95.31 191 LEU A C 1
ATOM 1508 O O . LEU A 1 191 ? -18.265 -1.437 13.415 1.00 95.31 191 LEU A O 1
ATOM 1512 N N . ARG A 1 192 ? -18.750 -1.931 11.289 1.00 94.50 192 ARG A N 1
ATOM 1513 C CA . ARG A 1 192 ? -20.212 -1.875 11.500 1.00 94.50 192 ARG A CA 1
ATOM 1514 C C . ARG A 1 192 ? -20.712 -2.969 12.443 1.00 94.50 192 ARG A C 1
ATOM 1516 O O . ARG A 1 192 ? -21.719 -2.777 13.124 1.00 94.50 192 ARG A O 1
ATOM 1523 N N . ALA A 1 193 ? -20.081 -4.140 12.444 1.00 92.88 193 ALA A N 1
ATOM 1524 C CA . ALA A 1 193 ? -20.392 -5.201 13.395 1.00 92.88 193 ALA A CA 1
ATOM 1525 C C . ALA A 1 193 ? -19.941 -4.812 14.810 1.00 92.88 193 ALA A C 1
ATOM 1527 O O . ALA A 1 193 ? -20.738 -4.921 15.738 1.00 92.88 193 ALA A O 1
ATOM 1528 N N . HIS A 1 194 ? -18.732 -4.260 14.952 1.00 90.25 194 HIS A N 1
ATOM 1529 C CA . HIS A 1 194 ? -18.215 -3.745 16.219 1.00 90.25 194 HIS A CA 1
ATOM 1530 C C . HIS A 1 194 ? -19.156 -2.701 16.841 1.00 90.25 194 HIS A C 1
ATOM 1532 O O . HIS A 1 194 ? -19.520 -2.823 18.007 1.00 90.25 194 HIS A O 1
ATOM 1538 N N . ARG A 1 195 ? -19.654 -1.742 16.047 1.00 86.44 195 ARG A N 1
ATOM 1539 C CA . ARG A 1 195 ? -20.644 -0.747 16.500 1.00 86.44 195 ARG A CA 1
ATOM 1540 C C . ARG A 1 195 ? -21.939 -1.359 17.038 1.00 86.44 195 ARG A C 1
ATOM 1542 O O . ARG A 1 195 ? -22.542 -0.801 17.941 1.00 86.44 195 ARG A O 1
ATOM 1549 N N . ARG A 1 196 ? -22.403 -2.466 16.451 1.00 85.75 196 ARG A N 1
ATOM 1550 C CA . ARG A 1 196 ? -23.653 -3.134 16.856 1.00 85.75 196 ARG A CA 1
ATOM 1551 C C . ARG A 1 196 ? -23.468 -4.040 18.074 1.00 85.75 196 ARG A C 1
ATOM 1553 O O . ARG A 1 196 ? -24.415 -4.220 18.828 1.00 85.75 196 ARG A O 1
ATOM 1560 N N . GLY A 1 197 ? -22.277 -4.617 18.239 1.00 73.44 197 GLY A N 1
ATOM 1561 C CA . GLY A 1 197 ? -21.918 -5.459 19.384 1.00 73.44 197 GLY A CA 1
ATOM 1562 C C . GLY A 1 197 ? -21.482 -4.671 20.624 1.00 73.44 197 GLY A C 1
ATOM 1563 O O . GLY A 1 197 ? -21.601 -5.178 21.735 1.00 73.44 197 GLY A O 1
ATOM 1564 N N . GLY A 1 198 ? -21.013 -3.431 20.454 1.00 58.78 198 GLY A N 1
ATOM 1565 C CA . GLY A 1 198 ? -20.831 -2.474 21.541 1.00 58.78 198 GLY A CA 1
ATOM 1566 C C . GLY A 1 198 ? -22.148 -1.760 21.827 1.00 58.78 198 GLY A C 1
ATOM 1567 O O . GLY A 1 198 ? -22.620 -0.993 20.995 1.00 58.78 198 GLY A O 1
ATOM 1568 N N . VAL A 1 199 ? -22.763 -2.018 22.982 1.00 41.94 199 VAL A N 1
ATOM 1569 C CA . VAL A 1 199 ? -23.978 -1.320 23.427 1.00 41.94 199 VAL A CA 1
ATOM 1570 C C . VAL A 1 199 ? -23.793 0.189 23.263 1.00 41.94 199 VAL A C 1
ATOM 1572 O O . VAL A 1 199 ? -22.868 0.780 23.821 1.00 41.94 199 VAL A O 1
ATOM 1575 N N . ALA A 1 200 ? -24.682 0.799 22.478 1.00 41.75 200 ALA A N 1
ATOM 1576 C CA . ALA A 1 200 ? -24.777 2.237 22.329 1.00 41.75 200 ALA A CA 1
ATOM 1577 C C . ALA A 1 200 ? -24.919 2.882 23.715 1.00 41.75 200 ALA A C 1
ATOM 1579 O O . ALA A 1 200 ? -25.914 2.663 24.405 1.00 41.75 200 ALA A O 1
ATOM 1580 N N . ALA A 1 201 ? -23.949 3.707 24.113 1.00 44.06 201 ALA A N 1
ATOM 1581 C CA . ALA A 1 201 ? -24.239 4.735 25.101 1.00 44.06 201 ALA A CA 1
ATOM 1582 C C . ALA A 1 201 ? -25.354 5.613 24.505 1.00 44.06 201 ALA A C 1
ATOM 1584 O O . ALA A 1 201 ? -25.244 5.987 23.330 1.00 44.06 201 ALA A O 1
ATOM 1585 N N . PRO A 1 202 ? -26.435 5.915 25.244 1.00 42.38 202 PRO A N 1
ATOM 1586 C CA . PRO A 1 202 ? -27.498 6.748 24.714 1.00 42.38 202 PRO A CA 1
ATOM 1587 C C . PRO A 1 202 ? -26.902 8.106 24.333 1.00 42.38 202 PRO A C 1
ATOM 1589 O O . PRO A 1 202 ? -26.462 8.874 25.187 1.00 42.38 202 PRO A O 1
ATOM 1592 N N . SER A 1 203 ? -26.860 8.389 23.028 1.00 51.31 203 SER A N 1
ATOM 1593 C CA . SER A 1 203 ? -26.765 9.758 22.533 1.00 51.31 203 SER A CA 1
ATOM 1594 C C . SER A 1 203 ? -27.959 10.484 23.134 1.00 51.31 203 SER A C 1
ATOM 1596 O O . SER A 1 203 ? -29.090 10.032 22.950 1.00 51.31 203 SER A O 1
ATOM 1598 N N . GLY A 1 204 ? -27.681 11.501 23.953 1.00 50.66 204 GLY A N 1
ATOM 1599 C CA . GLY A 1 204 ? -28.684 12.194 24.749 1.00 50.66 204 GLY A CA 1
ATOM 1600 C C . GLY A 1 204 ? -29.915 12.489 23.908 1.00 50.66 204 GLY A C 1
ATOM 1601 O O . GLY A 1 204 ? -29.834 13.221 22.923 1.00 50.66 204 GLY A O 1
ATOM 1602 N N . ALA A 1 205 ? -31.041 11.882 24.285 1.00 51.25 205 ALA A N 1
ATOM 1603 C CA . ALA A 1 205 ? -32.330 12.288 23.766 1.00 51.25 205 ALA A CA 1
ATOM 1604 C C . ALA A 1 205 ? -32.443 13.786 24.053 1.00 51.25 205 ALA A C 1
ATOM 1606 O O . ALA A 1 205 ? -32.427 14.199 25.214 1.00 51.25 205 ALA A O 1
ATOM 1607 N N . GLY A 1 206 ? -32.446 14.595 22.992 1.00 51.88 206 GLY A N 1
ATOM 1608 C CA . GLY A 1 206 ? -32.666 16.025 23.113 1.00 51.88 206 GLY A CA 1
ATOM 1609 C C . GLY A 1 206 ? -33.958 16.231 23.885 1.00 51.88 206 GLY A C 1
ATOM 1610 O O . GLY A 1 206 ? -35.008 15.734 23.479 1.00 51.88 206 GLY A O 1
ATOM 1611 N N . VAL A 1 207 ? -33.860 16.913 25.022 1.00 70.88 207 VAL A N 1
ATOM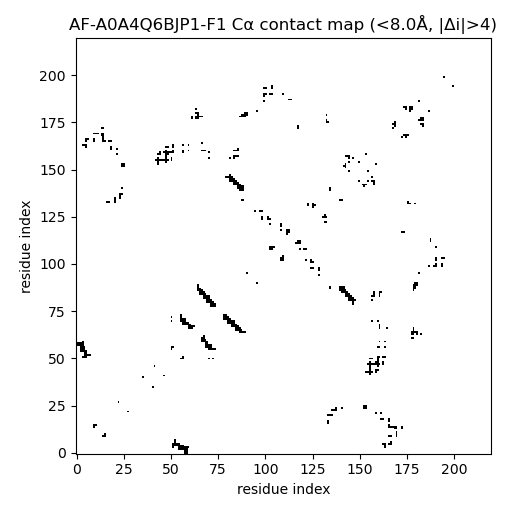 1612 C CA . VAL A 1 207 ? -35.031 17.327 25.787 1.00 70.88 207 VAL A CA 1
ATOM 1613 C C . VAL A 1 207 ? -35.812 18.286 24.883 1.00 70.88 207 VAL A C 1
ATOM 1615 O O . VAL A 1 207 ? -35.239 19.296 24.460 1.00 70.88 207 VAL A O 1
ATOM 1618 N N . PRO A 1 208 ? -37.067 17.985 24.508 1.00 67.12 208 PRO A N 1
ATOM 1619 C CA . PRO A 1 208 ? 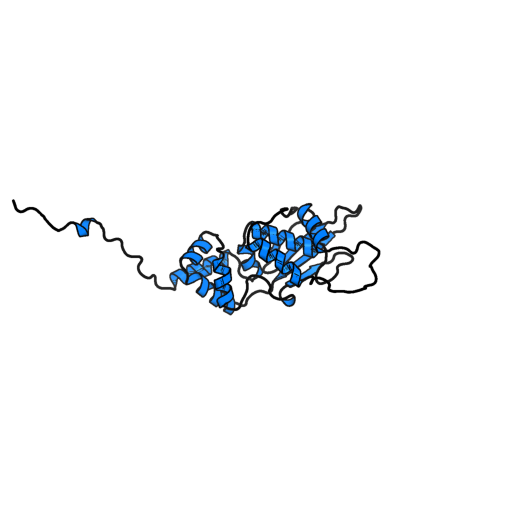-37.850 18.911 23.708 1.00 67.12 208 PRO A CA 1
ATOM 1620 C C . PRO A 1 208 ? -38.019 20.205 24.508 1.00 67.12 208 PRO A C 1
ATOM 1622 O O . PRO A 1 208 ? -38.435 20.174 25.659 1.00 67.12 208 PRO A O 1
ATOM 1625 N N . LEU A 1 209 ? -37.693 21.351 23.906 1.00 58.22 209 LEU A N 1
ATOM 1626 C CA . LEU A 1 209 ? -37.752 22.668 24.562 1.00 58.22 209 LEU A CA 1
ATOM 1627 C C . LEU A 1 209 ? -39.118 22.968 25.206 1.00 58.22 209 LEU A C 1
ATOM 1629 O O . LEU A 1 209 ? -39.187 23.738 26.158 1.00 58.22 209 LEU A O 1
ATOM 1633 N N . SER A 1 210 ? -40.186 22.313 24.741 1.00 68.75 210 SER A N 1
ATOM 1634 C CA . SER A 1 210 ? -41.520 22.370 25.343 1.00 68.75 210 SER A CA 1
ATOM 1635 C C . SER A 1 210 ? -41.564 21.878 26.792 1.00 68.75 210 SER A C 1
ATOM 1637 O O . SER A 1 210 ? -42.350 22.398 27.568 1.00 68.75 210 SER A O 1
ATOM 1639 N N . SER A 1 211 ? -40.718 20.924 27.194 1.00 62.22 211 SER A N 1
ATOM 1640 C CA . SER A 1 211 ? -40.679 20.425 28.576 1.00 62.22 211 SER A CA 1
ATOM 1641 C C . SER A 1 211 ? -39.881 21.319 29.533 1.00 62.22 211 SER A C 1
ATOM 1643 O O . SER A 1 211 ? -39.734 20.975 30.701 1.00 62.22 211 SER A O 1
ATOM 1645 N N . LEU A 1 212 ? -39.327 22.437 29.049 1.00 63.16 212 LEU A N 1
ATOM 1646 C CA . LEU A 1 212 ? -38.606 23.431 29.853 1.00 63.16 212 LEU A CA 1
ATOM 1647 C C . LEU A 1 212 ? -39.417 24.718 30.078 1.00 63.16 212 LEU A C 1
ATOM 1649 O O . LEU A 1 212 ? -38.910 25.639 30.711 1.00 63.16 212 LEU A O 1
ATOM 1653 N N . LEU A 1 213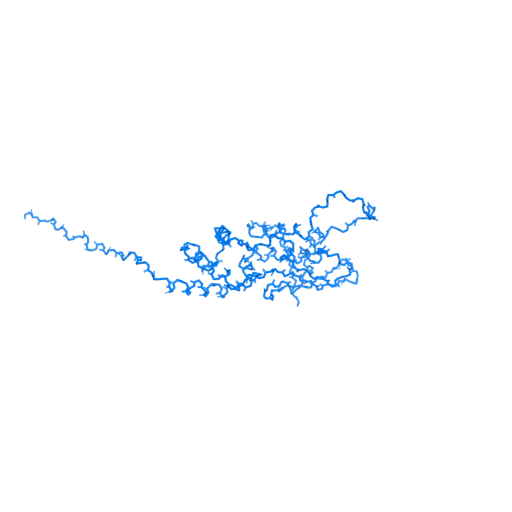 ? -40.651 24.797 29.564 1.00 66.75 213 LEU A N 1
ATOM 1654 C CA . LEU A 1 213 ? -41.461 26.022 29.584 1.00 66.75 213 LEU A CA 1
ATOM 1655 C C . LEU A 1 213 ? -42.656 26.003 30.557 1.00 66.75 213 LEU A C 1
ATOM 1657 O O . LEU A 1 213 ? -43.373 26.995 30.620 1.00 66.75 213 LEU A O 1
ATOM 1661 N N . ASP A 1 214 ? -42.828 24.974 31.393 1.00 57.50 214 ASP A N 1
ATOM 1662 C CA . ASP A 1 214 ? -43.881 24.954 32.429 1.00 57.50 214 ASP A CA 1
ATOM 1663 C C . ASP A 1 214 ? -43.445 25.641 33.738 1.00 57.50 214 ASP A C 1
ATOM 1665 O O . ASP A 1 214 ? -43.541 25.086 34.832 1.00 57.50 214 ASP A O 1
ATOM 1669 N N . VAL A 1 215 ? -42.978 26.886 33.642 1.00 58.31 215 VAL A N 1
ATOM 1670 C CA . VAL A 1 215 ? -42.965 27.798 34.794 1.00 58.31 215 VAL A CA 1
ATOM 1671 C C . VAL A 1 215 ? -43.823 28.993 34.423 1.00 58.31 215 VAL A C 1
ATOM 1673 O O . VAL A 1 215 ? -43.356 29.975 33.848 1.00 58.31 215 VAL A O 1
ATOM 1676 N N . GLY A 1 216 ? -45.115 28.854 34.719 1.00 53.97 216 GLY A N 1
ATOM 1677 C CA . GLY A 1 216 ? -46.086 29.928 34.614 1.00 53.97 216 GLY A CA 1
ATOM 1678 C C . GLY A 1 216 ? -45.646 31.120 35.456 1.00 53.97 216 GLY A C 1
ATOM 1679 O O . GLY A 1 216 ? -45.675 31.072 36.682 1.00 53.97 216 GLY A O 1
ATOM 1680 N N . TYR A 1 217 ? -45.266 32.197 34.780 1.00 56.16 217 TYR A N 1
ATOM 1681 C CA . TYR A 1 217 ? -45.404 33.537 35.320 1.00 56.16 217 TYR A CA 1
ATOM 1682 C C . TYR A 1 217 ? -46.674 34.123 34.723 1.00 56.16 217 TYR A C 1
ATOM 1684 O O . TYR A 1 217 ? -46.635 34.660 33.623 1.00 56.16 217 TYR A O 1
ATOM 1692 N N . ASP A 1 218 ? -47.786 33.991 35.442 1.00 48.12 218 ASP A N 1
ATOM 1693 C CA . ASP A 1 218 ? -48.724 35.106 35.537 1.00 48.12 218 ASP A CA 1
ATOM 1694 C C . ASP A 1 218 ? -49.639 34.944 36.756 1.00 48.12 218 ASP A C 1
ATOM 1696 O O . ASP A 1 218 ? -50.520 34.087 36.805 1.00 48.12 218 ASP A O 1
ATOM 1700 N N . THR A 1 219 ? -49.405 35.783 37.760 1.00 49.97 219 THR A N 1
ATOM 1701 C CA . THR A 1 219 ? -50.424 36.174 38.734 1.00 49.97 219 THR A CA 1
ATOM 1702 C C . THR A 1 219 ? -50.427 37.695 38.760 1.00 49.97 219 THR A C 1
ATOM 1704 O O . THR A 1 219 ? -49.674 38.306 39.525 1.00 49.97 219 THR A O 1
ATOM 1707 N N . GLY A 1 220 ? -51.224 38.275 37.866 1.00 53.38 220 GLY A N 1
ATOM 1708 C CA . GLY A 1 220 ? -51.826 39.596 38.026 1.00 53.38 220 GLY A CA 1
ATOM 1709 C C . GLY A 1 220 ? -53.242 39.441 38.555 1.00 53.38 220 GLY A C 1
ATOM 1710 O O . GLY A 1 220 ? -53.944 38.530 38.058 1.00 53.38 220 GLY 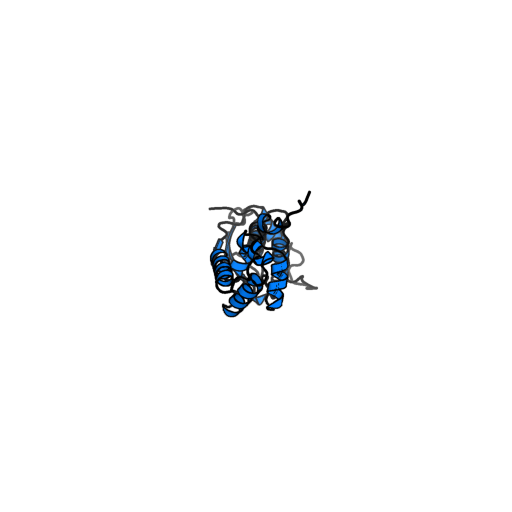A O 1
#

Secondary structure (DSSP, 8-state):
--EE---S---SHHHHHHHHTHHHHS----S---TTTTS----HHHHHHHHHHTT-EEEEEEETTEEEEEEE-TTSTT--EEEEEEEEPPPPHHHHHHHHHHHHT-HHHHHHHHHT---THHHHHHHHTT--SS--SGGGEEEEE-STT--SS--HHHHHHHHHHHHHHHH-TTHHHHHTT--HHHHHHHHHHHHHHSPPP----PPPGGGG--------

pLDDT: mean 84.13, std 16.86, range [36.88, 97.69]

Sequence (220 aa):
MTSFRARNQLTSWWARRWLESLSLLAPRRSGSNDWYSTWRAPNPREDGFTLARTGSVFDATLVGTMARARVVERRYHNAPEANCSITLTAFDDTTWAQLVAALGARSQVEAALLSGELPLQVESLVATARVSLFPRQASELTTSCDGRYCEKPLCQHVAALHYVLGDMLERDPFVLFELRGRPRARLLAELRAHRRGGVAAPSGAGVPLSSLLDVGYDTG

Nearest PDB structures (foldseek):
  5jjd-assembly1_B  TM=2.867E-01  e=6.914E+00  Homo sapiens

Radius of gyration: 24.41 Å; Cα contacts (8 Å, |Δi|>4): 325; chains: 1; bounding box: 86×52×70 Å

Mean predicted aligned error: 9.58 Å